Protein 3F6Y (pdb70)

Organism: Homo sapiens (NCBI:txid9606)

Sequence (235 aa):
FWRQTWSGPGTTKRFPETVLARCVKYTEIHPEMRHVDCQSVWDAFKGAFISKHPCDITEEDYQPLMKLGTQTVPCNKILLWSRIKDLAHQFTQVQRDMFTLEDTLLGYLADDLTWCGEFDTSKINYQSCPDWRKDCSNNPVSVFWKTVSRRFAEAACDVVHVMLDGSRSKIFDKDSTFGSVEVHNLQPEKVQTLEAWVIHGGREDSRDLCQDPTIKELESIISKRNIQFSCKNIY

Nearest PDB structures (foldseek):
  4ogw-assembly1_A  TM=9.229E-01  e=3.931E-44  Homo sapiens
  3ofs-assembly5_E  TM=9.302E-01  e=9.419E-44  Homo sapiens
  4cmh-assembly1_A  TM=9.408E-01  e=1.122E-43  Homo sapiens
  2pgl-assembly1_A  TM=9.213E-01  e=1.058E-43  Homo sapiens
  2ef1-assembly1_A  TM=8.981E-01  e=1.686E-43  Homo sapiens

CATH classification: 1.20.82.10 (+1 more: 3.40.50.720)

Solvent-accessible surface area: 12325 Å² total; per-residue (Å²): 248,196,141,157,82,42,64,6,102,15,6,49,175,174,0,41,106,36,1,61,58,55,0,66,121,23,12,124,129,50,102,118,4,181,132,20,84,15,94,42,1,25,82,16,0,66,44,2,0,30,61,43,69,3,41,85,7,62,40,134,43,0,101,71,1,6,139,54,2,84,32,126,31,48,46,82,99,0,18,7,38,14,64,39,152,82,11,31,52,66,67,110,121,38,99,182,72,31,33,29,1,45,61,13,0,2,0,72,0,0,36,124,16,44,1,0,0,54,136,116,48,54,134,22,20,102,174,14,4,11,40,121,205,143,49,25,42,74,9,1,33,14,6,0,17,36,8,7,0,82,74,7,0,64,28,0,10,56,55,0,21,0,7,9,29,13,81,103,121,96,7,2,18,104,89,12,27,3,1,42,6,0,0,78,27,0,52,61,136,78,5,99,19,0,19,0,27,0,23,20,69,47,76,61,62,40,54,76,40,14,115,38,106,22,1,96,62,0,64,43,33,0,62,165,65,130,8,121,43,29,32,109,36,50,138

Structure (mmCIF, N/CA/C/O backbone):
data_3F6Y
#
_entry.id   3F6Y
#
_cell.length_a   84.687
_cell.length_b   60.058
_cell.length_c   56.932
_cell.angle_alpha   90.00
_cell.angle_beta   129.69
_cell.angle_gamma   90.00
#
_symmetry.space_group_name_H-M   'C 1 2 1'
#
loop_
_entity.id
_entity.type
_entity.pdbx_description
1 polymer 'ADP-ribosyl cyclase 1'
2 non-polymer 'CALCIUM ION'
3 water water
#
loop_
_atom_site.group_PDB
_atom_site.id
_atom_site.type_symbol
_atom_site.label_atom_id
_atom_site.label_alt_id
_atom_site.label_comp_id
_atom_site.label_asym_id
_atom_site.label_entity_id
_atom_site.label_seq_id
_atom_site.pdbx_PDB_ins_code
_atom_site.Cartn_x
_atom_site.Cartn_y
_atom_site.Cartn_z
_atom_site.occupancy
_atom_site.B_iso_or_equiv
_atom_site.auth_seq_id
_atom_site.auth_comp_id
_atom_site.auth_asym_id
_atom_site.auth_atom_id
_atom_site.pdbx_PDB_model_num
ATOM 1 N N . PHE A 1 7 ? -4.384 83.134 -4.946 1.00 22.00 45 PHE A N 1
ATOM 2 C CA . PHE A 1 7 ? -4.742 82.168 -6.041 1.00 20.81 45 PHE A CA 1
ATOM 3 C C . PHE A 1 7 ? -3.569 81.291 -6.473 1.00 20.16 45 PHE A C 1
ATOM 4 O O . PHE A 1 7 ? -3.729 80.389 -7.295 1.00 20.71 45 PHE A O 1
ATOM 12 N N . TRP A 1 8 ? -2.382 81.555 -5.938 1.00 17.97 46 TRP A N 1
ATOM 13 C CA . TRP A 1 8 ? -1.230 80.739 -6.285 1.00 16.33 46 TRP A CA 1
ATOM 14 C C . TRP A 1 8 ? -0.435 80.505 -5.011 1.00 16.38 46 TRP A C 1
ATOM 15 O O . TRP A 1 8 ? -0.039 81.465 -4.354 1.00 17.64 46 TRP A O 1
ATOM 26 N N . ARG A 1 9 ? -0.197 79.241 -4.661 1.00 15.24 47 ARG A N 1
ATOM 27 C CA . ARG A 1 9 ? 0.423 78.920 -3.367 1.00 15.96 47 ARG A CA 1
ATOM 28 C C . ARG A 1 9 ? 1.864 79.440 -3.271 1.00 16.74 47 ARG A C 1
ATOM 29 O O . ARG A 1 9 ? 2.665 79.230 -4.189 1.00 17.93 47 ARG A O 1
ATOM 37 N N . GLN A 1 10 ? 2.180 80.104 -2.153 1.00 17.80 48 GLN A N 1
AT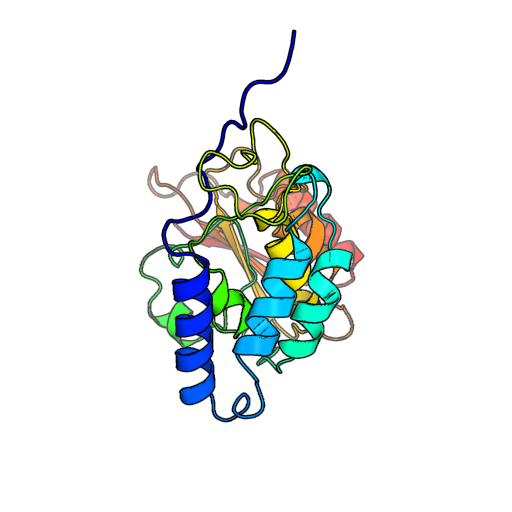OM 38 C CA . GLN A 1 10 ? 3.458 80.815 -1.979 1.00 19.85 48 GLN A CA 1
ATOM 39 C C . GLN A 1 10 ? 4.434 80.128 -1.029 1.00 19.55 48 GLN A C 1
ATOM 40 O O . GLN A 1 10 ? 5.631 80.459 -0.996 1.00 19.97 48 GLN A O 1
ATOM 46 N N . THR A 1 11 ? 3.922 79.205 -0.227 1.00 17.80 49 THR A N 1
ATOM 47 C CA . THR A 1 11 ? 4.666 78.701 0.923 1.00 16.70 49 THR A CA 1
ATOM 48 C C . THR A 1 11 ? 4.018 77.441 1.484 1.00 15.06 49 THR A C 1
ATOM 49 O O . THR A 1 11 ? 2.855 77.132 1.152 1.00 14.67 49 THR A O 1
ATOM 53 N N . TRP A 1 12 ? 4.779 76.728 2.321 1.00 14.55 50 TRP A N 1
ATOM 54 C CA . TRP A 1 12 ? 4.165 75.808 3.292 1.00 14.56 50 TRP A CA 1
ATOM 55 C C . TRP A 1 12 ? 4.036 76.544 4.619 1.00 14.69 50 TRP A C 1
ATOM 56 O O . TRP A 1 12 ? 4.649 77.596 4.815 1.00 15.77 50 TRP A O 1
ATOM 67 N N . SER A 1 13 ? 3.259 75.971 5.522 1.00 13.83 51 SER A N 1
ATOM 68 C CA . SER A 1 13 ? 2.910 76.646 6.775 1.00 13.92 51 SER A CA 1
ATOM 69 C C . SER A 1 13 ? 3.779 76.215 7.954 1.00 13.78 51 SER A C 1
ATOM 70 O O . SER A 1 13 ? 3.704 76.805 9.029 1.00 15.06 51 SER A O 1
ATOM 73 N N . GLY A 1 14 ? 4.599 75.186 7.743 1.00 13.33 52 GLY A N 1
ATOM 74 C CA . GLY A 1 14 ? 5.350 74.610 8.848 1.00 13.46 52 GLY A CA 1
ATOM 75 C C . GLY A 1 14 ? 6.817 75.013 8.840 1.00 13.98 52 GLY A C 1
ATOM 76 O O . GLY A 1 14 ? 7.340 75.543 7.841 1.00 14.46 52 GLY A O 1
ATOM 77 N N . PRO A 1 15 ? 7.505 74.762 9.961 1.00 15.06 53 PRO A N 1
ATOM 78 C CA . PRO A 1 15 ? 8.960 74.934 10.013 1.00 14.61 53 PRO A CA 1
ATOM 79 C C . PRO A 1 15 ? 9.653 74.258 8.846 1.00 14.16 53 PRO A C 1
ATOM 80 O O . PRO A 1 15 ? 9.240 73.168 8.440 1.00 14.55 53 PRO A O 1
ATOM 84 N N . GLY A 1 16 ? 10.677 74.896 8.300 1.00 14.31 54 GLY A N 1
ATOM 85 C CA . GLY A 1 16 ? 11.554 74.241 7.330 1.00 13.87 54 GLY A CA 1
ATOM 86 C C . GLY A 1 16 ? 12.422 73.148 7.936 1.00 13.59 54 GLY A C 1
ATOM 87 O O . GLY A 1 16 ? 12.421 72.904 9.159 1.00 13.94 54 GLY A O 1
ATOM 88 N N . THR A 1 17 ? 13.209 72.520 7.073 1.00 13.51 55 THR A N 1
ATOM 89 C CA . THR A 1 17 ? 14.124 71.470 7.524 1.00 13.39 55 THR A CA 1
ATOM 90 C C . THR A 1 17 ? 15.049 72.041 8.585 1.00 14.44 55 THR A C 1
ATOM 91 O O . THR A 1 17 ? 15.512 73.178 8.467 1.00 14.25 55 THR A O 1
ATOM 95 N N . THR A 1 18 ? 15.296 71.252 9.622 1.00 13.98 56 THR A N 1
ATOM 96 C CA . THR A 1 18 ? 16.180 71.666 10.701 1.00 14.76 56 THR A CA 1
ATOM 97 C C . THR A 1 18 ? 17.549 72.046 10.117 1.00 15.56 56 THR A C 1
ATOM 98 O O . THR A 1 18 ? 18.118 71.279 9.330 1.00 16.11 56 THR A O 1
ATOM 102 N N . LYS A 1 19 ? 18.083 73.202 10.499 1.00 17.04 57 LYS A N 1
ATOM 103 C CA . LYS A 1 19 ? 19.401 73.604 10.017 1.00 19.25 57 LYS A CA 1
ATOM 104 C C . LYS A 1 19 ? 20.413 72.501 10.325 1.00 19.03 57 LYS A C 1
ATOM 105 O O . LYS A 1 19 ? 20.340 71.873 11.387 1.00 19.43 57 LYS A O 1
ATOM 111 N N . ARG A 1 20 ? 21.315 72.253 9.378 1.00 19.30 58 ARG A N 1
ATOM 112 C CA . ARG A 1 20 ? 22.368 71.224 9.487 1.00 20.49 58 ARG A CA 1
ATOM 113 C C . ARG A 1 20 ? 21.839 69.787 9.479 1.00 19.30 58 ARG A C 1
ATOM 114 O O . ARG A 1 20 ? 22.548 68.860 9.884 1.00 20.23 58 ARG A O 1
ATOM 122 N N . PHE A 1 21 ? 20.608 69.595 9.005 1.00 18.01 59 PHE A N 1
ATOM 123 C CA . PHE A 1 21 ? 19.980 68.255 9.020 1.00 17.45 59 PHE A CA 1
ATOM 124 C C . PHE A 1 21 ? 20.894 67.129 8.478 1.00 18.72 59 PHE A C 1
ATOM 125 O O . PHE A 1 21 ? 21.069 66.096 9.140 1.00 18.32 59 PHE A O 1
ATOM 133 N N . PRO A 1 22 ? 21.499 67.316 7.295 1.00 19.31 60 PRO A N 1
ATOM 134 C CA . PRO A 1 22 ? 22.327 66.206 6.791 1.00 19.56 60 PRO A CA 1
ATOM 135 C C . PRO A 1 22 ? 23.491 65.822 7.713 1.00 20.41 60 PRO A C 1
ATOM 136 O O . PRO A 1 22 ? 23.746 64.634 7.933 1.00 20.77 60 PRO A O 1
ATOM 140 N N . GLU A 1 23 ? 24.179 66.831 8.243 1.00 21.19 61 GLU A N 1
ATOM 141 C CA . GLU A 1 23 ? 25.300 66.640 9.153 1.00 23.05 61 GLU A CA 1
ATOM 142 C C . GLU A 1 23 ? 24.836 65.940 10.424 1.00 21.23 61 GLU A C 1
ATOM 143 O O . GLU A 1 23 ? 25.498 65.022 10.939 1.00 21.29 61 GLU A O 1
ATOM 149 N N . THR A 1 24 ? 23.697 66.391 10.932 1.00 20.12 62 THR A N 1
ATOM 150 C CA . THR A 1 24 ? 23.122 65.853 12.158 1.00 19.21 62 THR A CA 1
ATOM 151 C C . THR A 1 24 ? 22.767 64.379 12.023 1.00 18.71 62 THR A C 1
ATOM 152 O O . THR A 1 24 ? 23.123 63.575 12.892 1.00 18.59 62 THR A O 1
ATOM 156 N N . VAL A 1 25 ? 22.085 64.021 10.939 1.00 17.69 63 VAL A N 1
ATOM 157 C CA . VAL A 1 25 ? 21.679 62.624 10.724 1.00 17.08 63 VAL A CA 1
ATOM 158 C C . VAL A 1 25 ? 22.912 61.738 10.590 1.00 17.29 63 VAL A C 1
ATOM 159 O O . VAL A 1 25 ? 22.981 60.668 11.214 1.00 17.52 63 VAL A O 1
ATOM 163 N N . LEU A 1 26 ? 23.903 62.203 9.833 1.00 17.34 64 LEU A N 1
ATOM 164 C CA . LEU A 1 26 ? 25.107 61.398 9.626 1.00 18.34 64 LEU A CA 1
ATOM 165 C C . LEU A 1 26 ? 25.829 61.179 10.944 1.00 18.23 64 LEU A C 1
ATOM 166 O O . LEU A 1 26 ? 26.234 60.048 11.245 1.00 18.87 64 LEU A O 1
ATOM 171 N N . ALA A 1 27 ? 25.979 62.251 11.726 1.00 18.17 65 ALA A N 1
ATOM 172 C CA . ALA A 1 27 ? 26.663 62.157 13.015 1.00 18.16 65 ALA A CA 1
ATOM 173 C C . ALA A 1 27 ? 25.913 61.248 13.975 1.00 17.86 65 ALA A C 1
ATOM 174 O O . ALA A 1 27 ? 26.532 60.487 14.718 1.00 18.32 65 ALA A O 1
ATOM 176 N N . ARG A 1 28 ? 24.578 61.316 13.967 1.00 16.75 66 ARG A N 1
ATOM 177 C CA . ARG A 1 28 ? 23.783 60.424 14.814 1.00 16.43 66 ARG A CA 1
ATOM 178 C C . ARG A 1 28 ? 23.948 58.970 14.421 1.00 16.12 66 ARG A C 1
ATOM 179 O O . ARG A 1 28 ? 24.035 58.091 15.291 1.00 16.67 66 ARG A O 1
ATOM 187 N N . CYS A 1 29 ? 24.000 58.716 13.117 1.00 16.32 67 CYS A N 1
ATOM 188 C CA . CYS A 1 29 ? 24.210 57.361 12.632 1.00 16.14 67 CYS A CA 1
ATOM 189 C C . CYS A 1 29 ? 25.570 56.839 13.087 1.00 16.31 67 CYS A C 1
ATOM 190 O O . CYS A 1 29 ? 25.675 55.711 13.583 1.00 17.08 67 CYS A O 1
ATOM 193 N N . VAL A 1 30 ? 26.603 57.672 12.960 1.00 16.73 68 VAL A N 1
ATOM 194 C CA . VAL A 1 30 ? 27.955 57.261 13.364 1.00 16.98 68 VAL A CA 1
ATOM 195 C C . VAL A 1 30 ? 27.991 56.952 14.853 1.00 17.10 68 VAL A C 1
ATOM 196 O O . VAL A 1 30 ? 28.530 55.916 15.263 1.00 17.41 68 VAL A O 1
ATOM 200 N N . LYS A 1 31 ? 27.389 57.820 15.662 1.00 16.86 69 LYS A N 1
ATOM 201 C CA . LYS A 1 31 ? 27.389 57.603 17.115 1.00 17.36 69 LYS A CA 1
ATOM 202 C C . LYS A 1 31 ? 26.613 56.337 17.519 1.00 16.97 69 LYS A C 1
ATOM 203 O O . LYS A 1 31 ? 27.099 55.504 18.308 1.00 16.77 69 LYS A O 1
ATOM 209 N N . TYR A 1 32 ? 25.404 56.197 16.994 1.00 15.62 70 TYR A N 1
ATOM 210 C CA . TYR A 1 32 ? 24.566 55.089 17.392 1.00 14.83 70 TYR A CA 1
ATOM 211 C C . TYR A 1 32 ? 25.269 53.791 17.020 1.00 14.93 70 TYR A C 1
ATOM 212 O O . TYR A 1 32 ? 25.319 52.837 17.826 1.00 14.57 70 TYR A O 1
ATOM 221 N N . THR A 1 33 ? 25.800 53.744 15.797 1.00 15.06 71 THR A N 1
ATOM 222 C CA . THR A 1 33 ? 26.391 52.497 15.310 1.00 14.86 71 THR A CA 1
ATOM 223 C C . THR A 1 33 ? 27.774 52.190 15.886 1.00 15.61 71 THR A C 1
ATOM 224 O O . THR A 1 33 ? 28.254 51.064 15.757 1.00 16.75 71 THR A O 1
ATOM 228 N N . GLU A 1 34 ? 28.421 53.171 16.513 1.00 16.13 72 GLU A N 1
ATOM 229 C CA . GLU A 1 34 ? 29.655 52.897 17.257 1.00 17.58 72 GLU A CA 1
ATOM 230 C C . GLU A 1 34 ? 29.339 52.345 18.643 1.00 17.38 72 GLU A C 1
ATOM 231 O O . GLU A 1 34 ? 30.134 51.610 19.202 1.00 17.81 72 GLU A O 1
ATOM 237 N N . ILE A 1 35 ? 28.183 52.711 19.191 1.00 17.04 73 ILE A N 1
ATOM 238 C CA . ILE A 1 35 ? 27.779 52.244 20.526 1.00 16.80 73 ILE A CA 1
ATOM 239 C C . ILE A 1 35 ? 27.068 50.890 20.487 1.00 17.02 73 ILE A C 1
ATOM 240 O O . ILE A 1 35 ? 27.347 50.009 21.306 1.00 17.34 73 ILE A O 1
ATOM 245 N N . HIS A 1 36 ? 26.168 50.709 19.528 1.00 16.91 74 HIS A N 1
ATOM 246 C CA . HIS A 1 36 ? 25.359 49.499 19.506 1.00 17.82 74 HIS A CA 1
ATOM 247 C C . HIS A 1 36 ? 26.131 48.313 18.938 1.00 20.04 74 HIS A C 1
ATOM 248 O O . HIS A 1 36 ? 26.484 48.333 17.768 1.00 21.52 74 HIS A O 1
ATOM 255 N N . PRO A 1 37 ? 26.300 47.233 19.729 1.00 21.47 75 PRO A N 1
ATOM 256 C CA . PRO A 1 37 ? 27.177 46.141 19.294 1.00 22.93 75 PRO A CA 1
ATOM 257 C C . PRO A 1 37 ? 26.677 45.366 18.084 1.00 23.70 75 PRO A C 1
ATOM 258 O O . PRO A 1 37 ? 27.459 44.619 17.494 1.00 25.66 75 PRO A O 1
ATOM 262 N N . GLU A 1 38 ? 25.402 45.530 17.714 1.00 22.54 76 GLU A N 1
ATOM 263 C CA . GLU A 1 38 ? 24.808 44.751 16.634 1.00 23.58 76 GLU A CA 1
ATOM 264 C C . GLU A 1 38 ? 24.698 45.513 15.326 1.00 21.99 76 GLU A C 1
ATOM 265 O O . GLU A 1 38 ? 24.252 44.963 14.327 1.00 22.03 76 GLU A O 1
ATOM 271 N N . MET A 1 39 ? 25.102 46.780 15.329 1.00 21.12 77 MET A N 1
ATOM 272 C CA . MET A 1 39 ? 24.876 47.629 14.164 1.00 21.14 77 MET A CA 1
ATOM 273 C C . MET A 1 39 ? 26.186 48.099 13.534 1.00 20.62 77 MET A C 1
ATOM 274 O O . MET A 1 39 ? 26.205 49.048 12.750 1.00 19.98 77 MET A O 1
ATOM 279 N N . ARG A 1 40 ? 27.283 47.415 13.849 1.00 21.89 78 ARG A N 1
ATOM 280 C CA . ARG A 1 40 ? 28.603 47.780 13.306 1.00 23.03 78 ARG A CA 1
ATOM 281 C C . ARG A 1 40 ? 28.700 47.615 11.788 1.00 22.59 78 ARG A C 1
ATOM 282 O O . ARG A 1 40 ? 29.548 48.225 11.154 1.00 23.67 78 ARG A O 1
ATOM 290 N N . HIS A 1 41 ? 27.832 46.779 11.219 1.00 21.63 79 HIS A N 1
ATOM 291 C CA . HIS A 1 41 ? 27.779 46.553 9.775 1.00 20.79 79 HIS A CA 1
ATOM 292 C C . HIS A 1 41 ? 27.277 47.764 8.990 1.00 19.82 79 HIS A C 1
ATOM 293 O O . HIS A 1 41 ? 27.499 47.862 7.782 1.00 20.52 79 HIS A O 1
ATOM 300 N N . VAL A 1 42 ? 26.628 48.703 9.678 1.00 18.07 80 VAL A N 1
ATOM 301 C CA . VAL A 1 42 ? 25.927 49.792 8.985 1.00 17.88 80 VAL A CA 1
ATOM 302 C C . VAL A 1 42 ? 26.886 50.784 8.338 1.00 17.74 80 VAL A C 1
ATOM 303 O O . VAL A 1 42 ? 27.862 51.221 8.961 1.00 19.06 80 VAL A O 1
ATOM 307 N N . ASP A 1 43 ? 26.616 51.121 7.080 1.00 17.16 81 ASP A N 1
ATOM 308 C CA . ASP A 1 43 ? 27.365 52.158 6.386 1.00 18.71 81 ASP A CA 1
ATOM 309 C C . ASP A 1 43 ? 26.565 53.451 6.500 1.00 18.01 81 ASP A C 1
ATOM 310 O O . ASP A 1 43 ? 25.541 53.629 5.823 1.00 18.21 81 ASP A O 1
ATOM 315 N N . CYS A 1 44 ? 27.018 54.362 7.351 1.00 18.63 82 CYS A N 1
ATOM 316 C CA . CYS A 1 44 ? 26.226 55.570 7.600 1.00 18.55 82 CYS A CA 1
ATOM 317 C C . CYS A 1 44 ? 26.035 56.472 6.370 1.00 18.35 82 CYS A C 1
ATOM 318 O O . CYS A 1 44 ? 24.995 57.145 6.249 1.00 17.92 82 CYS A O 1
ATOM 321 N N . GLN A 1 45 ? 27.002 56.473 5.451 1.00 18.54 83 GLN A N 1
ATOM 322 C CA . GLN A 1 45 ? 26.826 57.196 4.186 1.00 18.17 83 GLN A CA 1
ATOM 323 C C . GLN A 1 45 ? 25.671 56.608 3.367 1.00 18.02 83 GLN A C 1
ATOM 324 O O . GLN A 1 45 ? 24.841 57.352 2.823 1.00 17.43 83 GLN A O 1
ATOM 330 N N . SER A 1 46 ? 25.590 55.281 3.304 1.00 17.41 84 SER A N 1
ATOM 331 C CA . SER A 1 46 ? 24.500 54.609 2.590 1.00 17.64 84 SER A CA 1
ATOM 332 C C . SER A 1 46 ? 23.159 54.913 3.244 1.00 16.89 84 SER A C 1
ATOM 333 O O . SER A 1 46 ? 22.167 55.122 2.546 1.00 16.33 84 SER A O 1
ATOM 336 N N . VAL A 1 47 ? 23.137 54.933 4.580 1.00 16.31 85 VAL A N 1
ATOM 337 C CA . VAL A 1 47 ? 21.932 55.286 5.336 1.00 15.95 85 VAL A CA 1
ATOM 338 C C . VAL A 1 47 ? 21.463 56.696 4.979 1.00 15.92 85 VAL A C 1
ATOM 339 O O . VAL A 1 47 ? 20.295 56.898 4.619 1.00 15.68 85 VAL A O 1
ATOM 343 N N . TRP A 1 48 ? 22.376 57.662 5.034 1.00 16.30 86 TRP A N 1
ATOM 344 C CA . TRP A 1 48 ? 22.042 59.011 4.598 1.00 16.83 86 TRP A CA 1
ATOM 345 C C . TRP A 1 48 ? 21.545 59.082 3.151 1.00 16.59 86 TRP A C 1
ATOM 346 O O . TRP A 1 48 ? 20.532 59.738 2.869 1.00 16.24 86 TRP A O 1
ATOM 357 N N . ASP A 1 49 ? 22.239 58.421 2.229 1.00 17.55 87 ASP A N 1
ATOM 358 C CA . ASP A 1 49 ? 21.785 58.451 0.846 1.00 17.34 87 ASP A CA 1
ATOM 359 C C . ASP A 1 49 ? 20.349 57.917 0.691 1.00 17.08 87 ASP A C 1
ATOM 360 O O . ASP A 1 49 ? 19.549 58.475 -0.063 1.00 17.68 87 ASP A O 1
ATOM 365 N N . ALA A 1 50 ? 20.021 56.844 1.413 1.00 16.14 88 ALA A N 1
ATOM 366 C CA . ALA A 1 50 ? 18.685 56.246 1.342 1.00 15.35 88 ALA A CA 1
ATOM 367 C C . ALA A 1 50 ? 17.641 57.159 1.954 1.00 15.40 88 ALA A C 1
ATOM 368 O O . ALA A 1 50 ? 16.509 57.226 1.479 1.00 16.32 88 ALA A O 1
ATOM 370 N N . PHE A 1 51 ? 18.021 57.841 3.034 1.00 15.57 89 PHE A N 1
ATOM 371 C CA . PHE A 1 51 ? 17.106 58.726 3.742 1.00 14.59 89 PHE A CA 1
ATOM 372 C C . PHE A 1 51 ? 16.806 59.931 2.859 1.00 15.43 89 PHE A C 1
ATOM 373 O O . PHE A 1 51 ? 15.634 60.235 2.575 1.00 15.15 89 PHE A O 1
ATOM 381 N N . LYS A 1 52 ? 17.857 60.606 2.403 1.00 16.32 90 LYS A N 1
ATOM 382 C CA . LYS A 1 52 ? 17.687 61.759 1.515 1.00 16.96 90 LYS A CA 1
ATOM 383 C C . LYS A 1 52 ? 16.887 61.370 0.262 1.00 16.38 90 LYS A C 1
ATOM 384 O O . LYS A 1 52 ? 15.967 62.088 -0.155 1.00 16.73 90 LYS A O 1
ATOM 390 N N . GLY A 1 53 ? 17.208 60.225 -0.331 1.00 16.14 91 GLY A N 1
ATOM 391 C CA . GLY A 1 53 ? 16.515 59.782 -1.556 1.00 16.61 91 GLY A CA 1
ATOM 392 C C . GLY A 1 53 ? 15.018 59.557 -1.396 1.00 16.23 91 GLY A C 1
ATOM 393 O O . GLY A 1 53 ? 14.248 59.570 -2.373 1.00 17.24 91 GLY A O 1
ATOM 394 N N . ALA A 1 54 ? 14.586 59.297 -0.165 1.00 15.37 92 ALA A N 1
ATOM 395 C CA . ALA A 1 54 ? 13.157 59.117 0.076 1.00 15.22 92 ALA A CA 1
ATOM 396 C C . ALA A 1 54 ? 12.345 60.365 -0.238 1.00 14.92 92 ALA A C 1
ATOM 397 O O . ALA A 1 54 ? 11.232 60.264 -0.741 1.00 15.74 92 ALA A O 1
ATOM 399 N N . PHE A 1 55 ? 12.898 61.540 0.059 1.00 15.31 93 PHE A N 1
ATOM 400 C CA . PHE A 1 55 ? 12.074 62.741 0.091 1.00 14.92 93 PHE A CA 1
ATOM 401 C C . PHE A 1 55 ? 12.539 63.853 -0.852 1.00 15.68 93 PHE A C 1
ATOM 402 O O . PHE A 1 55 ? 11.800 64.804 -1.071 1.00 16.39 93 PHE A O 1
ATOM 410 N N . ILE A 1 56 ? 13.756 63.774 -1.390 1.00 16.34 94 ILE A N 1
ATOM 411 C CA . ILE A 1 56 ? 14.159 64.842 -2.294 1.00 17.85 94 ILE A CA 1
ATOM 412 C C . ILE A 1 56 ? 13.474 64.729 -3.653 1.00 17.91 94 ILE A C 1
ATOM 413 O O . ILE A 1 56 ? 12.979 63.659 -4.027 1.00 16.86 94 ILE A O 1
ATOM 418 N N . SER A 1 57 ? 13.438 65.849 -4.375 1.00 17.81 95 SER A N 1
ATOM 419 C CA . SER A 1 57 ? 12.932 65.869 -5.754 1.00 18.76 95 SER A CA 1
ATOM 420 C C . SER A 1 57 ? 11.484 65.431 -5.861 1.00 18.86 95 SER A C 1
ATOM 421 O O . SER A 1 57 ? 11.102 64.800 -6.852 1.00 20.02 95 SER A O 1
ATOM 424 N N . LYS A 1 58 ? 10.683 65.752 -4.843 1.00 17.38 96 LYS A N 1
ATOM 425 C CA . LYS A 1 58 ? 9.238 65.518 -4.907 1.00 16.89 96 LYS A CA 1
ATOM 426 C C . LYS A 1 58 ? 8.501 66.536 -4.044 1.00 15.63 96 LYS A C 1
ATOM 427 O O . LYS A 1 58 ? 9.091 67.110 -3.114 1.00 15.69 96 LYS A O 1
ATOM 433 N N . HIS A 1 59 ? 7.224 66.767 -4.355 1.00 14.45 97 HIS A N 1
ATOM 434 C CA . HIS A 1 59 ? 6.396 67.579 -3.457 1.00 14.60 97 HIS A CA 1
ATOM 435 C C . HIS A 1 59 ? 6.358 66.839 -2.120 1.00 13.78 97 HIS A C 1
ATOM 436 O O . HIS A 1 59 ? 6.148 65.630 -2.085 1.00 13.28 97 HIS A O 1
ATOM 443 N N . PRO A 1 60 ? 6.553 67.551 -1.003 1.00 13.93 98 PRO A N 1
ATOM 444 C CA . PRO A 1 60 ? 6.635 66.844 0.273 1.00 13.65 98 PRO A CA 1
ATOM 445 C C . PRO A 1 60 ? 5.421 66.010 0.616 1.00 12.95 98 PRO A C 1
ATOM 446 O O . PRO A 1 60 ? 5.567 64.941 1.219 1.00 13.57 98 PRO A O 1
ATOM 450 N N . CYS A 1 61 ? 4.233 66.479 0.256 1.00 12.87 99 CYS A N 1
ATOM 451 C CA . CYS A 1 61 ? 3.039 65.707 0.578 1.00 12.91 99 CYS A CA 1
ATOM 452 C C . CYS A 1 61 ? 2.937 64.431 -0.250 1.00 12.97 99 CYS A C 1
ATOM 453 O O . CYS A 1 61 ? 2.147 63.547 0.088 1.00 12.83 99 CYS A O 1
ATOM 456 N N . ASP A 1 62 ? 3.720 64.335 -1.325 1.00 12.93 100 ASP A N 1
ATOM 457 C CA . ASP A 1 62 ? 3.642 63.163 -2.184 1.00 13.22 100 ASP A CA 1
ATOM 458 C C . ASP A 1 62 ? 4.467 61.978 -1.677 1.00 13.63 100 ASP A C 1
ATOM 459 O O . ASP A 1 62 ? 4.442 60.905 -2.299 1.00 15.00 100 ASP A O 1
ATOM 464 N N . ILE A 1 63 ? 5.209 62.165 -0.577 1.00 14.28 101 ILE A N 1
ATOM 465 C CA . ILE A 1 63 ? 5.977 61.073 0.020 1.00 15.30 101 ILE A CA 1
ATOM 466 C C . ILE A 1 63 ? 5.013 59.929 0.341 1.00 15.13 101 ILE A C 1
ATOM 467 O O . ILE A 1 63 ? 3.844 60.157 0.625 1.00 15.61 101 ILE A O 1
ATOM 472 N N . THR A 1 64 ? 5.507 58.702 0.257 1.00 13.83 102 THR A N 1
ATOM 473 C CA . THR A 1 64 ? 4.745 57.527 0.663 1.00 14.57 102 THR A CA 1
ATOM 474 C C . THR A 1 64 ? 5.650 56.609 1.470 1.00 14.32 102 THR A C 1
ATOM 475 O O . THR A 1 64 ? 6.876 56.746 1.444 1.00 14.95 102 THR A O 1
ATOM 479 N N . GLU A 1 65 ? 5.066 55.641 2.167 1.00 14.42 103 GLU A N 1
ATOM 480 C CA . GLU A 1 65 ? 5.903 54.709 2.955 1.00 15.55 103 GLU A CA 1
ATOM 481 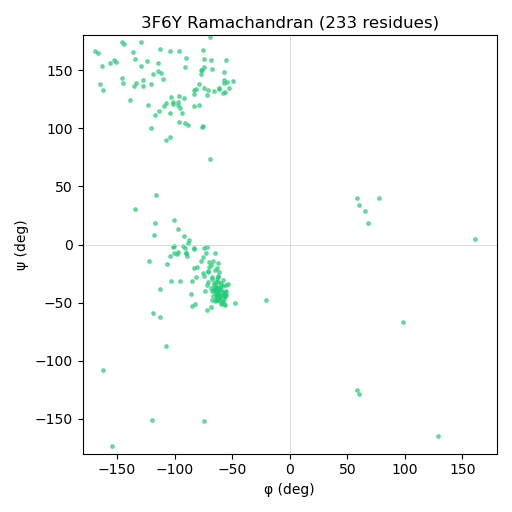C C . GLU A 1 65 ? 6.885 53.969 2.056 1.00 15.29 103 GLU A C 1
ATOM 482 O O . GLU A 1 65 ? 8.018 53.675 2.441 1.00 16.22 103 GLU A O 1
ATOM 488 N N . GLU A 1 66 ? 6.464 53.700 0.831 1.00 16.37 104 GLU A N 1
ATOM 489 C CA . GLU A 1 66 ? 7.316 52.970 -0.093 1.00 16.95 104 GLU A CA 1
ATOM 490 C C . GLU A 1 66 ? 8.641 53.724 -0.327 1.00 16.01 104 GLU A C 1
ATOM 491 O O . GLU A 1 66 ? 9.702 53.124 -0.490 1.00 16.85 104 GLU A O 1
ATOM 497 N N . ASP A 1 67 ? 8.595 55.053 -0.328 1.00 15.27 105 ASP A N 1
ATOM 498 C CA . ASP A 1 67 ? 9.816 55.853 -0.475 1.00 15.02 105 ASP A CA 1
ATOM 499 C C . ASP A 1 67 ? 10.878 55.578 0.582 1.00 13.90 105 ASP A C 1
ATOM 500 O O . ASP A 1 67 ? 12.086 55.762 0.310 1.00 14.38 105 ASP A O 1
ATOM 505 N N . TYR A 1 68 ? 10.432 55.203 1.783 1.00 13.59 106 TYR A N 1
ATOM 506 C CA . TYR A 1 68 ? 11.351 54.919 2.887 1.00 13.37 106 TYR A CA 1
ATOM 507 C C . TYR A 1 68 ? 11.835 53.465 2.928 1.00 14.47 106 TYR A C 1
ATOM 508 O O . TYR A 1 68 ? 12.610 53.089 3.807 1.00 14.60 106 TYR A O 1
ATOM 517 N N . GLN A 1 69 ? 11.408 52.643 1.972 1.00 14.81 107 GLN A N 1
ATOM 518 C CA . GLN A 1 69 ? 11.757 51.231 2.061 1.00 16.95 107 GLN A CA 1
ATOM 519 C C . GLN A 1 69 ? 13.274 50.982 1.994 1.00 16.25 107 GLN A C 1
ATOM 520 O O . GLN A 1 69 ? 13.797 50.181 2.781 1.00 16.84 107 GLN A O 1
ATOM 526 N N . PRO A 1 70 ? 13.994 51.658 1.081 1.00 16.36 108 PRO A N 1
ATOM 527 C CA . PRO A 1 70 ? 15.460 51.459 1.101 1.00 16.42 108 PRO A CA 1
ATOM 528 C C . PRO A 1 70 ? 16.106 51.764 2.457 1.00 16.45 108 PRO A C 1
ATOM 529 O O . PRO A 1 70 ? 16.951 51.001 2.931 1.00 16.82 108 PRO A O 1
ATOM 533 N N . LEU A 1 71 ? 15.688 52.850 3.094 1.00 15.20 109 LEU A N 1
ATOM 534 C CA . LEU A 1 71 ? 16.188 53.183 4.418 1.00 14.71 109 LEU A CA 1
ATOM 535 C C . LEU A 1 71 ? 15.800 52.110 5.442 1.00 15.27 109 LEU A C 1
ATOM 536 O O . LEU A 1 71 ? 16.623 51.700 6.264 1.00 15.25 109 LEU A O 1
ATOM 541 N N . MET A 1 72 ? 14.545 51.659 5.399 1.00 15.18 110 MET A N 1
ATOM 542 C CA . MET A 1 72 ? 14.089 50.600 6.318 1.00 15.59 110 MET A CA 1
ATOM 543 C C . MET A 1 72 ? 14.977 49.358 6.216 1.00 16.88 110 MET A C 1
ATOM 544 O O . MET A 1 72 ? 15.343 48.762 7.236 1.00 17.00 110 MET A O 1
ATOM 549 N N . LYS A 1 73 ? 15.313 48.962 4.994 1.00 17.25 111 LYS A N 1
ATOM 550 C CA . LYS A 1 73 ? 16.155 47.786 4.784 1.00 19.24 111 LYS A CA 1
ATOM 551 C C . LYS A 1 73 ? 17.534 47.951 5.437 1.00 17.74 111 LYS A C 1
ATOM 552 O O . LYS A 1 73 ? 18.031 47.032 6.105 1.00 19.45 111 LYS A O 1
ATOM 558 N N . LEU A 1 74 ? 18.145 49.117 5.266 1.00 16.51 112 LEU A N 1
ATOM 559 C CA . LEU A 1 74 ? 19.458 49.384 5.863 1.00 16.73 112 LEU A CA 1
ATOM 560 C C . LEU A 1 74 ? 19.386 49.464 7.377 1.00 15.96 112 LEU A C 1
ATOM 561 O O . LEU A 1 74 ? 20.370 49.145 8.066 1.00 16.53 112 LEU A O 1
ATOM 566 N N . GLY A 1 75 ? 18.219 49.869 7.887 1.00 15.65 113 GLY A N 1
ATOM 567 C CA . GLY A 1 75 ? 18.046 50.053 9.322 1.00 16.83 113 GLY A CA 1
ATOM 568 C C . GLY A 1 75 ? 17.418 48.884 10.058 1.00 17.66 113 GLY A C 1
ATOM 569 O O . GLY A 1 75 ? 17.040 49.029 11.212 1.00 18.90 113 GLY A O 1
ATOM 570 N N . THR A 1 76 ? 17.342 47.725 9.412 1.00 18.06 114 THR A N 1
ATOM 571 C CA . THR A 1 76 ? 16.807 46.504 10.030 1.00 19.34 114 THR A CA 1
ATOM 572 C C . THR A 1 76 ? 17.509 46.212 11.360 1.00 18.59 114 THR A C 1
ATOM 573 O O . THR A 1 76 ? 18.736 46.287 11.456 1.00 18.49 114 THR A O 1
ATOM 577 N N . GLN A 1 77 ? 16.738 45.880 12.390 1.00 18.39 115 GLN A N 1
ATOM 578 C CA . GLN A 1 77 ? 17.317 45.754 13.720 1.00 18.25 115 GLN A CA 1
ATOM 579 C C . GLN A 1 77 ? 16.334 45.016 14.618 1.00 18.29 115 GLN A C 1
ATOM 580 O O . GLN A 1 77 ? 15.119 45.266 14.575 1.00 19.06 115 GLN A O 1
ATOM 586 N N . THR A 1 78 ? 16.849 44.109 15.432 1.00 18.45 116 THR A N 1
ATOM 587 C CA . THR A 1 78 ? 15.986 43.407 16.369 1.00 19.40 116 THR A CA 1
ATOM 588 C C . THR A 1 78 ? 15.661 44.324 17.527 1.00 18.43 116 THR A C 1
ATOM 589 O O . THR A 1 78 ? 16.466 45.172 17.894 1.00 19.43 116 THR A O 1
ATOM 593 N N . VAL A 1 79 ? 14.483 44.131 18.107 1.00 17.79 117 VAL A N 1
ATOM 594 C CA . VAL A 1 79 ? 14.069 44.850 19.301 1.00 16.66 117 VAL A CA 1
ATOM 595 C C . VAL A 1 79 ? 13.568 43.863 20.352 1.00 16.01 117 VAL A C 1
ATOM 596 O O . VAL A 1 79 ? 13.133 42.769 20.012 1.00 15.76 117 VAL A O 1
ATOM 600 N N . PRO A 1 80 ? 13.653 44.239 21.636 1.00 15.50 118 PRO A N 1
ATOM 601 C CA . PRO A 1 80 ? 13.154 43.370 22.695 1.00 16.03 118 PRO A CA 1
ATOM 602 C C . PRO A 1 80 ? 11.631 43.427 22.710 1.00 15.27 118 PRO A C 1
ATOM 603 O O . PRO A 1 80 ? 11.040 44.380 23.240 1.00 15.68 118 PRO A O 1
ATOM 607 N N . CYS A 1 81 ? 10.989 42.397 22.156 1.00 14.57 119 CYS A N 1
ATOM 608 C CA . CYS A 1 81 ? 9.567 42.485 21.828 1.00 14.90 119 CYS A CA 1
ATOM 609 C C . CYS A 1 81 ? 8.641 42.704 23.010 1.00 13.61 119 CYS A C 1
ATOM 610 O O . CYS A 1 81 ? 7.544 43.273 22.838 1.00 13.60 119 CYS A O 1
ATOM 613 N N . ASN A 1 82 ? 9.075 42.232 24.188 1.00 13.61 120 ASN A N 1
ATOM 614 C CA . ASN A 1 82 ? 8.205 42.189 25.344 1.00 12.82 120 ASN A CA 1
ATOM 615 C C . ASN A 1 82 ? 8.287 43.439 26.228 1.00 12.85 120 ASN A C 1
ATOM 616 O O . ASN A 1 82 ? 7.713 43.459 27.313 1.00 13.88 120 ASN A O 1
ATOM 621 N N . LYS A 1 83 ? 9.001 44.473 25.785 1.00 12.97 121 LYS A N 1
ATOM 622 C CA . LYS A 1 83 ? 9.157 45.660 26.626 1.00 14.27 121 LYS A CA 1
ATOM 623 C C . LYS A 1 83 ? 8.925 46.942 25.838 1.00 13.84 121 LYS A C 1
ATOM 624 O O . LYS A 1 83 ? 9.494 47.985 26.137 1.00 13.69 121 LYS A O 1
ATOM 630 N N . ILE A 1 84 ? 8.072 46.837 24.831 1.00 12.43 122 ILE A N 1
ATOM 631 C CA . ILE A 1 84 ? 7.843 47.962 23.923 1.00 12.49 122 ILE A CA 1
ATOM 632 C C . ILE A 1 84 ? 6.857 48.987 24.485 1.00 11.86 122 ILE A C 1
ATOM 633 O O . ILE A 1 84 ? 5.806 48.627 25.023 1.00 13.00 122 ILE A O 1
ATOM 638 N N . LEU A 1 85 ? 7.240 50.258 24.363 1.00 11.76 123 LEU A N 1
ATOM 639 C CA . LEU A 1 85 ? 6.339 51.384 24.570 1.00 12.42 123 LEU A CA 1
ATOM 640 C C . LEU A 1 85 ? 6.188 52.054 23.201 1.00 11.72 123 LEU A C 1
ATOM 641 O O . LEU A 1 85 ? 7.182 52.548 22.638 1.00 11.97 123 LEU A O 1
ATOM 646 N N . LEU A 1 86 ? 4.966 52.010 22.653 1.00 11.78 124 LEU A N 1
ATOM 647 C CA . LEU A 1 86 ? 4.714 52.414 21.286 1.00 11.96 124 LEU A CA 1
ATOM 648 C C . LEU A 1 86 ? 4.886 53.919 21.091 1.00 12.68 124 LEU A C 1
ATOM 649 O O . LEU A 1 86 ? 4.842 54.689 22.042 1.00 12.97 124 LEU A O 1
ATOM 654 N N . TRP A 1 87 ? 5.110 54.336 19.849 1.00 11.72 125 TRP A N 1
ATOM 655 C CA . TRP A 1 87 ? 5.238 55.749 19.518 1.00 12.60 125 TRP A CA 1
ATOM 656 C C . TRP A 1 87 ? 3.854 56.410 19.552 1.00 12.26 125 TRP A C 1
ATOM 657 O O . TRP A 1 87 ? 2.865 55.862 19.052 1.00 13.24 125 TRP A O 1
ATOM 668 N N . SER A 1 88 ? 3.760 57.585 20.176 1.00 12.20 126 SER A N 1
ATOM 669 C CA . SER A 1 88 ? 2.464 58.239 20.286 1.00 12.98 126 SER A CA 1
ATOM 670 C C . SER A 1 88 ? 2.652 59.745 20.419 1.00 13.44 126 SER A C 1
ATOM 671 O O . SER A 1 88 ? 3.770 60.235 20.296 1.00 14.83 126 SER A O 1
ATOM 674 N N . ARG A 1 89 ? 1.556 60.465 20.665 1.00 13.02 127 ARG A N 1
ATOM 675 C CA . ARG A 1 89 ? 1.633 61.921 20.808 1.00 13.96 127 ARG A CA 1
ATOM 676 C C . ARG A 1 89 ? 2.239 62.358 22.145 1.00 14.90 127 ARG A C 1
ATOM 677 O O . ARG A 1 89 ? 2.402 63.553 22.392 1.00 16.35 127 ARG A O 1
ATOM 685 N N . ILE A 1 90 ? 2.551 61.388 23.010 1.00 14.71 128 ILE A N 1
ATOM 686 C CA . ILE A 1 90 ? 3.302 61.657 24.230 1.00 17.08 128 ILE A CA 1
ATOM 687 C C . ILE A 1 90 ? 4.762 61.376 23.954 1.00 19.77 128 ILE A C 1
ATOM 688 O O . ILE A 1 90 ? 5.141 60.235 23.647 1.00 19.32 128 ILE A O 1
ATOM 693 N N . LYS A 1 91 ? 5.563 62.437 24.063 1.00 23.89 129 LYS A N 1
ATOM 694 C CA . LYS A 1 91 ? 6.947 62.439 23.591 1.00 30.74 129 LYS A CA 1
ATOM 695 C C . LYS A 1 91 ? 7.918 62.407 24.763 1.00 32.79 129 LYS A C 1
ATOM 696 O O . LYS A 1 91 ? 8.329 61.343 25.180 1.00 33.99 129 LYS A O 1
ATOM 702 N N . ASP A 1 92 ? 8.270 63.584 25.286 1.00 36.99 130 ASP A N 1
ATOM 703 C CA . ASP A 1 92 ? 9.270 63.773 26.366 1.00 40.57 130 ASP A CA 1
ATOM 704 C C . ASP A 1 92 ? 9.606 62.584 27.242 1.00 43.03 130 ASP A C 1
ATOM 705 O O . ASP A 1 92 ? 10.779 62.302 27.490 1.00 43.93 130 ASP A O 1
ATOM 706 N N . LEU A 1 93 ? 8.573 61.895 27.718 1.00 44.88 131 LEU A N 1
ATOM 707 C CA . LEU A 1 93 ? 8.722 60.621 28.424 1.00 46.48 131 LEU A CA 1
ATOM 708 C C . LEU A 1 93 ? 7.451 60.373 29.209 1.00 47.54 131 LEU A C 1
ATOM 709 O O . LEU A 1 93 ? 7.339 59.387 29.944 1.00 48.13 131 LEU A O 1
ATOM 710 N N . ALA A 1 94 ? 6.486 61.270 29.014 1.00 47.84 132 ALA A N 1
ATOM 711 C CA . ALA A 1 94 ? 5.340 61.415 29.898 1.00 48.60 132 ALA A CA 1
ATOM 712 C C . ALA A 1 94 ? 5.660 62.578 30.818 1.00 48.97 132 ALA A C 1
ATOM 713 O O . ALA A 1 94 ? 5.028 63.639 30.759 1.00 49.47 132 ALA A O 1
ATOM 714 N N . HIS A 1 95 ? 6.668 62.370 31.659 1.00 48.81 133 HIS A N 1
ATOM 715 C CA . HIS A 1 95 ? 7.241 63.425 32.479 1.00 48.15 133 HIS A CA 1
ATOM 716 C C . HIS A 1 95 ? 8.597 62.939 32.938 1.00 47.41 133 HIS A C 1
ATOM 717 O O . HIS A 1 95 ? 9.541 62.845 32.140 1.00 48.20 133 HIS A O 1
ATOM 718 N N . GLN A 1 96 ? 8.683 62.607 34.221 1.00 45.73 134 GLN A N 1
ATOM 719 C CA . GLN A 1 96 ? 9.913 62.096 34.806 1.00 42.95 134 GLN A CA 1
ATOM 720 C C . GLN A 1 96 ? 9.718 60.673 35.288 1.00 40.64 134 GLN A C 1
ATOM 721 O O . GLN A 1 96 ? 10.166 60.321 36.385 1.00 41.27 134 GLN A O 1
ATOM 722 N N . PHE A 1 97 ? 9.033 59.871 34.468 1.00 37.13 135 PHE A N 1
ATOM 723 C CA . PHE A 1 97 ? 8.804 58.445 34.723 1.00 33.83 135 PHE A CA 1
ATOM 724 C C . PHE A 1 97 ? 10.108 57.663 34.590 1.00 31.45 135 PHE A C 1
ATOM 725 O O . PHE A 1 97 ? 10.340 56.923 33.626 1.00 30.07 135 PHE A O 1
ATOM 733 N N . THR A 1 98 ? 10.955 57.832 35.592 1.00 29.06 136 THR A N 1
ATOM 734 C CA . THR A 1 98 ? 12.331 57.373 35.542 1.00 27.74 136 THR A CA 1
ATOM 735 C C . THR A 1 98 ? 12.449 55.845 35.415 1.00 26.32 136 THR A C 1
ATOM 736 O O . THR A 1 98 ? 13.194 55.345 34.568 1.00 24.84 136 THR A O 1
ATOM 740 N N . GLN A 1 99 ? 11.710 55.112 36.242 1.00 24.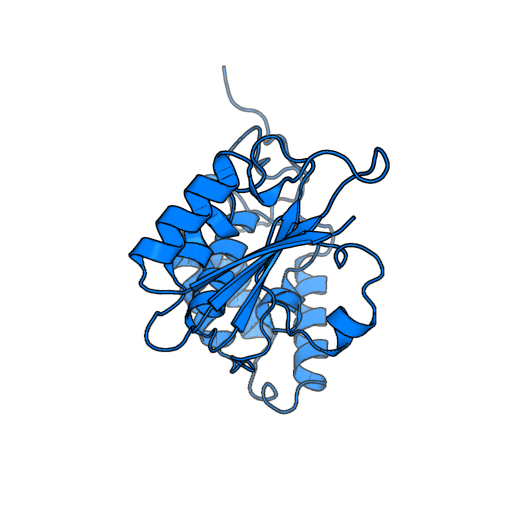71 137 GLN A N 1
ATOM 741 C CA . GLN A 1 99 ? 11.740 53.657 36.198 1.00 23.74 137 GLN A CA 1
ATOM 742 C C . GLN A 1 99 ? 11.127 53.093 34.918 1.00 22.12 137 GLN A C 1
ATOM 743 O O . GLN A 1 99 ? 11.659 52.152 34.337 1.00 22.22 137 GLN A O 1
ATOM 749 N N . VAL A 1 100 ? 10.029 53.687 34.463 1.00 20.65 138 VAL A N 1
ATOM 750 C CA . VAL A 1 100 ? 9.444 53.307 33.183 1.00 19.79 138 VAL A CA 1
ATOM 751 C C . VAL A 1 100 ? 10.483 53.473 32.063 1.00 19.77 138 VAL A C 1
ATOM 752 O O . VAL A 1 100 ? 10.657 52.593 31.213 1.00 19.33 138 VAL A O 1
ATOM 756 N N . GLN A 1 101 ? 11.207 54.587 32.066 1.00 19.60 139 GLN A N 1
ATOM 757 C CA . GLN A 1 101 ? 12.176 54.796 30.986 1.00 20.86 139 GLN A CA 1
ATOM 758 C C . GLN A 1 101 ? 13.287 53.735 30.999 1.00 20.03 139 GLN A C 1
ATOM 759 O O . GLN A 1 101 ? 13.731 53.278 29.950 1.00 19.74 139 GLN A O 1
ATOM 765 N N . ARG A 1 102 ? 13.693 53.323 32.192 1.00 19.00 140 ARG A N 1
ATOM 766 C CA . ARG A 1 102 ? 14.645 52.229 32.388 1.00 19.09 140 ARG A CA 1
ATOM 767 C C . ARG A 1 102 ? 14.136 50.900 31.828 1.00 17.92 140 ARG A C 1
ATOM 768 O O . ARG A 1 102 ? 14.916 50.086 31.307 1.00 17.64 140 ARG A O 1
ATOM 776 N N . ASP A 1 103 ? 12.834 50.660 31.963 1.00 16.41 141 ASP A N 1
ATOM 777 C CA . ASP A 1 103 ? 12.283 49.336 31.706 1.00 16.92 141 ASP A CA 1
ATOM 778 C C . ASP A 1 103 ? 11.616 49.201 30.355 1.00 16.39 141 ASP A C 1
ATOM 779 O O . ASP A 1 103 ? 11.231 48.102 29.980 1.00 18.56 141 ASP A O 1
ATOM 784 N N . MET A 1 104 ? 11.464 50.303 29.622 1.00 15.88 142 MET A N 1
ATOM 785 C CA . MET A 1 104 ? 10.755 50.261 28.328 1.00 15.99 142 MET A CA 1
ATOM 786 C C . MET A 1 104 ? 11.709 50.572 27.205 1.00 14.21 142 MET A C 1
ATOM 787 O O . MET A 1 104 ? 12.654 51.372 27.364 1.00 15.67 142 MET A O 1
ATOM 792 N N . PHE A 1 105 ? 11.410 49.975 26.055 1.00 13.13 143 PHE A N 1
ATOM 793 C CA . PHE A 1 105 ? 12.147 50.221 24.843 1.00 12.69 143 PHE A CA 1
ATOM 794 C C . PHE A 1 105 ? 11.243 51.048 23.938 1.00 12.55 143 PHE A C 1
ATOM 795 O O . PHE A 1 105 ? 10.117 50.633 23.625 1.00 11.59 143 PHE A O 1
ATOM 803 N N . THR A 1 106 ? 11.718 52.230 23.559 1.00 12.81 144 THR A N 1
ATOM 804 C CA . THR A 1 106 ? 10.906 53.164 22.784 1.00 12.86 144 THR A CA 1
ATOM 805 C C . THR A 1 106 ? 11.504 53.287 21.392 1.00 12.71 144 THR A C 1
ATOM 806 O O . THR A 1 106 ? 12.636 52.844 21.148 1.00 12.44 144 THR A O 1
ATOM 810 N N . LEU A 1 107 ? 10.753 53.904 20.487 1.00 12.67 145 LEU A N 1
ATOM 811 C CA . LEU A 1 107 ? 11.135 53.836 19.087 1.00 13.64 145 LEU A CA 1
ATOM 812 C C . LEU A 1 107 ? 12.435 54.609 18.831 1.00 13.70 145 LEU A C 1
ATOM 813 O O . LEU A 1 107 ? 13.201 54.263 17.923 1.00 13.72 145 LEU A O 1
ATOM 818 N N . GLU A 1 108 ? 12.682 55.651 19.630 1.00 13.47 146 GLU A N 1
ATOM 819 C CA . GLU A 1 108 ? 13.927 56.416 19.487 1.00 14.58 146 GLU A CA 1
ATOM 820 C C . GLU A 1 108 ? 15.144 55.644 19.989 1.00 13.89 146 GLU A C 1
ATOM 821 O O . GLU A 1 108 ? 16.278 56.130 19.879 1.00 15.44 146 GLU A O 1
ATOM 827 N N . ASP A 1 109 ? 14.911 54.433 20.509 1.00 12.98 147 ASP A N 1
ATOM 828 C CA . ASP A 1 109 ? 16.002 53.581 20.984 1.00 12.47 147 ASP A CA 1
ATOM 829 C C . ASP A 1 109 ? 16.521 52.688 19.861 1.00 13.65 147 ASP A C 1
ATOM 830 O O . ASP A 1 109 ? 17.545 52.015 20.016 1.00 14.05 147 ASP A O 1
ATOM 835 N N . THR A 1 110 ? 15.824 52.720 18.725 1.00 13.20 148 THR A N 1
ATOM 836 C CA . THR A 1 110 ? 16.298 52.053 17.509 1.00 12.95 148 THR A CA 1
ATOM 837 C C . THR A 1 110 ? 17.150 53.011 16.704 1.00 13.08 148 THR A C 1
ATOM 838 O O . THR A 1 110 ? 17.025 54.226 16.864 1.00 12.99 148 THR A O 1
ATOM 842 N N . LEU A 1 111 ? 17.972 52.480 15.796 1.00 12.73 149 LEU A N 1
ATOM 843 C CA . LEU A 1 111 ? 18.809 53.353 14.967 1.00 13.18 149 LEU A CA 1
ATOM 844 C C . LEU A 1 111 ? 17.953 54.365 14.223 1.00 13.33 149 LE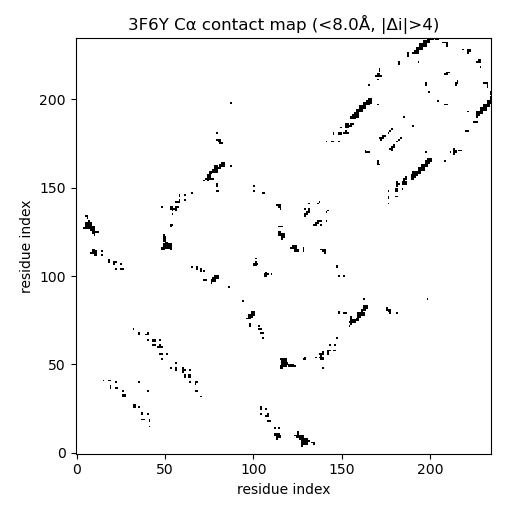U A C 1
ATOM 845 O O . LEU A 1 111 ? 18.232 55.570 14.262 1.00 13.25 149 LEU A O 1
ATOM 850 N N . LEU A 1 112 ? 16.932 53.876 13.519 1.00 12.88 150 LEU A N 1
ATOM 851 C CA . LEU A 1 112 ? 16.181 54.783 12.662 1.00 12.89 150 LEU A CA 1
ATOM 852 C C . LEU A 1 112 ? 15.428 55.827 13.480 1.00 12.80 150 LEU A C 1
ATOM 853 O O . LEU A 1 112 ? 15.391 57.006 13.085 1.00 13.31 150 LEU A O 1
ATOM 858 N N . GLY A 1 113 ? 14.839 55.438 14.610 1.00 12.33 151 GLY A N 1
ATOM 859 C CA . GLY A 1 113 ? 14.153 56.443 15.439 1.00 13.26 151 GLY A CA 1
ATOM 860 C C . GLY A 1 113 ? 15.137 57.454 16.022 1.00 13.01 151 GLY A C 1
ATOM 861 O O . GLY A 1 113 ? 14.834 58.633 16.117 1.00 13.30 151 GLY A O 1
ATOM 862 N N . TYR A 1 114 ? 16.316 56.980 16.429 1.00 13.08 152 TYR A N 1
ATOM 863 C CA . TYR A 1 114 ? 17.357 57.851 16.961 1.00 13.90 152 TYR A CA 1
ATOM 864 C C . TYR A 1 114 ? 17.782 58.861 15.887 1.00 13.48 152 TYR A C 1
ATOM 865 O O . TYR A 1 114 ? 18.015 60.040 16.179 1.00 13.94 152 TYR A O 1
ATOM 874 N N . LEU A 1 115 ? 17.883 58.412 14.640 1.00 13.37 153 LEU A N 1
ATOM 875 C CA . LEU A 1 115 ? 18.311 59.337 13.576 1.00 14.81 153 LEU A CA 1
ATOM 876 C C . LEU A 1 115 ? 17.391 60.537 13.411 1.00 14.62 153 LEU A C 1
ATOM 877 O O . LEU A 1 115 ? 17.853 61.639 13.145 1.00 14.79 153 LEU A O 1
ATOM 882 N N . ALA A 1 116 ? 16.088 60.304 13.534 1.00 13.70 154 ALA A N 1
ATOM 883 C CA . ALA A 1 116 ? 15.086 61.276 13.083 1.00 13.91 154 ALA A CA 1
ATOM 884 C C . ALA A 1 116 ? 14.460 62.016 14.243 1.00 13.82 154 ALA A C 1
ATOM 885 O O . ALA A 1 116 ? 13.758 62.997 14.029 1.00 14.49 154 ALA A O 1
ATOM 887 N N . ASP A 1 117 ? 14.718 61.576 15.473 1.00 13.96 155 ASP A N 1
ATOM 888 C CA . ASP A 1 117 ? 14.048 62.151 16.630 1.00 15.03 155 ASP A CA 1
ATOM 889 C C . ASP A 1 117 ? 14.293 63.667 16.732 1.00 14.85 155 ASP A C 1
ATOM 890 O O . ASP A 1 117 ? 15.424 64.114 16.602 1.00 14.46 155 ASP A O 1
ATOM 895 N N . ASP A 1 118 ? 13.218 64.445 16.910 1.00 14.50 156 ASP A N 1
ATOM 896 C CA . ASP A 1 118 ? 13.331 65.889 17.160 1.00 15.75 156 ASP A CA 1
ATOM 897 C C . ASP A 1 118 ? 13.916 66.635 15.963 1.00 14.63 156 ASP A C 1
ATOM 898 O O . ASP A 1 118 ? 14.561 67.693 16.117 1.00 15.73 156 ASP A O 1
ATOM 903 N N . LEU A 1 119 ? 13.677 66.088 14.766 1.00 13.35 157 LEU A N 1
ATOM 904 C CA . LEU A 1 119 ? 14.034 66.775 13.515 1.00 13.29 157 LEU A CA 1
ATOM 905 C C . LEU A 1 119 ? 12.852 66.945 12.575 1.00 13.25 157 LEU A C 1
ATOM 906 O O . LEU A 1 119 ? 11.862 66.208 12.644 1.00 13.39 157 LEU A O 1
ATOM 911 N N . THR A 1 120 ? 12.983 67.924 11.690 1.00 13.73 158 THR A N 1
ATOM 912 C CA . THR A 1 120 ? 11.990 68.198 10.657 1.00 13.23 158 THR A CA 1
ATOM 913 C C . THR A 1 120 ? 12.721 68.236 9.319 1.00 12.66 158 THR A C 1
ATOM 914 O O . THR A 1 120 ? 13.846 68.732 9.238 1.00 12.53 158 THR A O 1
ATOM 918 N N . TRP A 1 121 ? 12.103 67.715 8.270 1.00 12.31 159 TRP A N 1
ATOM 919 C CA . TRP A 1 121 ? 12.738 67.760 6.949 1.00 12.62 159 TRP A CA 1
ATOM 920 C C . TRP A 1 121 ? 11.712 67.669 5.836 1.00 12.32 159 TRP A C 1
ATOM 921 O O . TRP A 1 121 ? 10.605 67.140 6.033 1.00 13.07 159 TRP A O 1
ATOM 932 N N . CYS A 1 122 ? 12.101 68.180 4.665 1.00 12.45 160 CYS A N 1
ATOM 933 C CA . CYS A 1 122 ? 11.342 68.010 3.429 1.00 12.99 160 CYS A CA 1
ATOM 934 C C . CYS A 1 122 ? 12.196 68.486 2.275 1.00 13.75 160 CYS A C 1
ATOM 935 O O . CYS A 1 122 ? 13.232 69.124 2.477 1.00 13.85 160 CYS A O 1
ATOM 938 N N . GLY A 1 123 ? 11.768 68.149 1.069 1.00 14.25 161 GLY A N 1
ATOM 939 C CA . GLY A 1 123 ? 12.410 68.642 -0.143 1.00 16.02 161 GLY A CA 1
ATOM 940 C C . GLY A 1 123 ? 11.404 69.425 -0.956 1.00 17.28 161 GLY A C 1
ATOM 941 O O . GLY A 1 123 ? 10.448 70.025 -0.418 1.00 17.79 161 GLY A O 1
ATOM 942 N N . GLU A 1 124 ? 11.621 69.415 -2.260 1.00 17.79 162 GLU A N 1
ATOM 943 C CA . GLU A 1 124 ? 10.754 70.144 -3.171 1.00 19.62 162 GLU A CA 1
ATOM 944 C C . GLU A 1 124 ? 10.751 69.480 -4.535 1.00 20.37 162 GLU A C 1
ATOM 945 O O . GLU A 1 124 ? 11.672 68.720 -4.888 1.00 20.54 162 GLU A O 1
ATOM 951 N N . PHE A 1 125 ? 9.697 69.779 -5.279 1.00 21.93 163 PHE A N 1
ATOM 952 C CA . PHE A 1 125 ? 9.411 69.151 -6.550 1.00 24.13 163 PHE A CA 1
ATOM 953 C C . PHE A 1 125 ? 10.473 69.489 -7.609 1.00 25.13 163 PHE A C 1
ATOM 954 O O . PHE A 1 125 ? 10.873 68.630 -8.387 1.00 24.92 163 PHE A O 1
ATOM 962 N N . ASP A 1 126 ? 10.961 70.720 -7.613 1.00 26.37 164 ASP A N 1
ATOM 963 C CA . ASP A 1 126 ? 11.783 71.167 -8.757 1.00 29.18 164 ASP A CA 1
ATOM 964 C C . ASP A 1 126 ? 13.319 71.020 -8.674 1.00 29.69 164 ASP A C 1
ATOM 965 O O . ASP A 1 126 ? 14.021 71.377 -9.626 1.00 30.83 164 ASP A O 1
ATOM 970 N N . THR A 1 127 ? 13.839 70.511 -7.556 1.00 29.60 165 THR A N 1
ATOM 971 C CA . THR A 1 127 ? 15.285 70.383 -7.357 1.00 29.36 165 THR A CA 1
ATOM 972 C C . THR A 1 127 ? 15.574 69.150 -6.547 1.00 28.66 165 THR A C 1
ATOM 973 O O . THR A 1 127 ? 14.657 68.518 -6.056 1.00 27.66 165 THR A O 1
ATOM 977 N N . SER A 1 128 ? 16.852 68.829 -6.374 1.00 27.67 166 SER A N 1
ATOM 978 C CA . SER A 1 128 ? 17.237 67.772 -5.450 1.00 28.06 166 SER A CA 1
ATOM 979 C C . SER A 1 128 ? 17.735 68.371 -4.137 1.00 27.32 166 SER A C 1
ATOM 980 O O . SER A 1 128 ? 18.446 67.706 -3.379 1.00 28.11 166 SER A O 1
ATOM 983 N N . LYS A 1 129 ? 17.353 69.615 -3.865 1.00 25.43 167 LYS A N 1
ATOM 984 C CA . LYS A 1 129 ? 17.808 70.304 -2.664 1.00 24.92 167 LYS A CA 1
ATOM 985 C C . LYS A 1 129 ? 16.859 70.106 -1.500 1.00 23.48 167 LYS A C 1
ATOM 986 O O . LYS A 1 129 ? 15.654 69.900 -1.689 1.00 23.72 167 LYS A O 1
ATOM 992 N N . ILE A 1 130 ? 17.412 70.193 -0.297 1.00 21.94 168 ILE A N 1
ATOM 993 C CA . ILE A 1 130 ? 16.621 70.132 0.919 1.00 21.30 168 ILE A CA 1
ATOM 994 C C . ILE A 1 130 ? 15.985 71.511 1.116 1.00 19.98 168 ILE A C 1
ATOM 995 O O . ILE A 1 130 ? 16.619 72.546 0.867 1.00 20.66 168 ILE A O 1
ATOM 1000 N N . ASN A 1 131 ? 14.713 71.526 1.518 1.00 18.29 169 ASN A N 1
ATOM 1001 C CA . ASN A 1 131 ? 13.965 72.766 1.706 1.00 17.24 169 ASN A CA 1
ATOM 1002 C C . ASN A 1 131 ? 14.119 73.255 3.150 1.00 16.84 169 ASN A C 1
ATOM 1003 O O . ASN A 1 131 ? 13.510 72.685 4.076 1.00 15.98 169 ASN A O 1
ATOM 1008 N N . TYR A 1 132 ? 14.935 74.301 3.339 1.00 16.67 170 TYR A N 1
ATOM 1009 C CA . TYR A 1 132 ? 15.142 74.897 4.664 1.00 17.53 170 TYR A CA 1
ATOM 1010 C C . TYR A 1 132 ? 14.174 76.032 4.953 1.00 17.52 170 TYR A C 1
ATOM 1011 O O . TYR A 1 132 ? 14.157 76.579 6.057 1.00 18.76 170 TYR A O 1
ATOM 1020 N N . GLN A 1 133 ? 13.339 76.359 3.974 1.00 18.05 171 GLN A N 1
ATOM 1021 C CA . GLN A 1 133 ? 12.438 77.512 4.082 1.00 19.86 171 GLN A CA 1
ATOM 1022 C C . GLN A 1 133 ? 11.135 77.202 4.810 1.00 17.49 171 GLN A C 1
ATOM 1023 O O . GLN A 1 133 ? 10.781 77.896 5.763 1.00 17.91 171 GLN A O 1
ATOM 1029 N N . SER A 1 134 ? 10.425 76.155 4.370 1.00 16.05 172 SER A N 1
ATOM 1030 C CA . SER A 1 134 ? 9.191 75.757 5.019 1.00 15.18 172 SER A CA 1
ATOM 1031 C C . SER A 1 134 ? 8.872 74.340 4.574 1.00 15.23 172 SER A C 1
ATOM 1032 O O . SER A 1 134 ? 9.267 73.911 3.497 1.00 15.40 172 SER A O 1
ATOM 1035 N N . CYS A 1 135 ? 8.150 73.628 5.424 1.00 14.24 173 CYS A N 1
ATOM 1036 C CA . CYS A 1 135 ? 7.698 72.267 5.138 1.00 14.25 173 CYS A CA 1
ATOM 1037 C C . CYS A 1 135 ? 6.235 72.171 5.530 1.00 14.14 173 CYS A C 1
ATOM 1038 O O . CYS A 1 135 ? 5.765 72.974 6.320 1.00 14.02 173 CYS A O 1
ATOM 1041 N N . PRO A 1 136 ? 5.503 71.186 4.986 1.00 15.09 174 PRO A N 1
ATOM 1042 C CA . PRO A 1 136 ? 4.070 71.146 5.283 1.00 15.39 174 PRO A CA 1
ATOM 1043 C C . PRO A 1 136 ? 3.791 70.974 6.760 1.00 16.19 174 PRO A 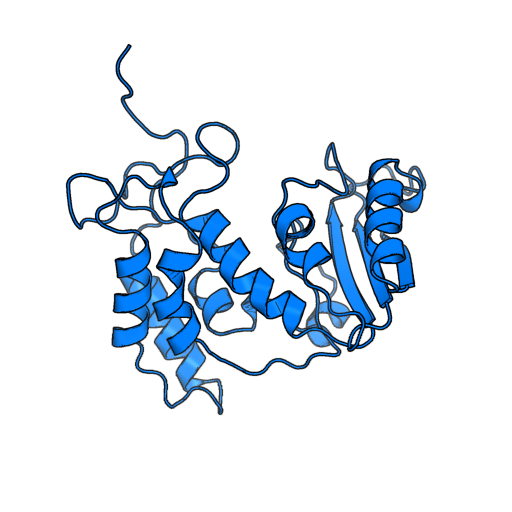C 1
ATOM 1044 O O . PRO A 1 136 ? 4.377 70.111 7.417 1.00 18.56 174 PRO A O 1
ATOM 1048 N N . ASP A 1 137 ? 2.859 71.769 7.271 1.00 15.48 175 ASP A N 1
ATOM 1049 C CA . ASP A 1 137 ? 2.375 71.651 8.637 1.00 16.04 175 ASP A CA 1
ATOM 1050 C C . ASP A 1 137 ? 1.297 70.553 8.680 1.00 15.17 175 ASP A C 1
ATOM 1051 O O . ASP A 1 137 ? 0.392 70.503 7.823 1.00 14.92 175 ASP A O 1
ATOM 1056 N N . TRP A 1 138 ? 1.400 69.666 9.660 1.00 15.56 176 TRP A N 1
ATOM 1057 C CA . TRP A 1 138 ? 0.482 68.545 9.776 1.00 15.19 176 TRP A CA 1
ATOM 1058 C C . TRP A 1 138 ? -0.974 68.991 9.817 1.00 15.13 176 TRP A C 1
ATOM 1059 O O . TRP A 1 138 ? -1.855 68.345 9.241 1.00 14.96 176 TRP A O 1
ATOM 1070 N N . ARG A 1 139 ? -1.233 70.086 10.528 1.00 15.07 177 ARG A N 1
ATOM 1071 C CA . ARG A 1 139 ? -2.596 70.543 10.732 1.00 16.33 177 ARG A CA 1
ATOM 1072 C C . ARG A 1 139 ? -3.113 71.407 9.583 1.00 15.92 177 ARG A C 1
ATOM 1073 O O . ARG A 1 139 ? -4.315 71.435 9.311 1.00 17.44 177 ARG A O 1
ATOM 1081 N N . LYS A 1 140 ? -2.226 72.149 8.937 1.00 15.71 178 LYS A N 1
ATOM 1082 C CA . LYS A 1 140 ? -2.672 73.167 7.994 1.00 15.14 178 LYS A CA 1
ATOM 1083 C C . LYS A 1 140 ? -2.520 72.742 6.532 1.00 14.98 178 LYS A C 1
ATOM 1084 O O . LYS A 1 140 ? -3.319 73.159 5.688 1.00 15.29 178 LYS A O 1
ATOM 1090 N N . ASP A 1 141 ? -1.504 71.924 6.227 1.00 14.13 179 ASP A N 1
ATOM 1091 C CA . ASP A 1 141 ? -1.144 71.652 4.825 1.00 13.35 179 ASP A CA 1
ATOM 1092 C C . ASP A 1 141 ? -1.423 70.211 4.454 1.00 13.61 179 ASP A C 1
ATOM 1093 O O . ASP A 1 141 ? -2.205 69.943 3.532 1.00 13.81 179 ASP A O 1
ATOM 1098 N N . CYS A 1 142 ? -0.741 69.283 5.131 1.00 13.71 180 CYS A N 1
ATOM 1099 C CA . CYS A 1 142 ? -0.956 67.844 4.884 1.00 14.14 180 CYS A CA 1
ATOM 1100 C C . CYS A 1 142 ? -0.413 67.044 6.039 1.00 13.27 180 CYS A C 1
ATOM 1101 O O . CYS A 1 142 ? 0.706 67.282 6.501 1.00 12.99 180 CYS A O 1
ATOM 1104 N N . SER A 1 143 ? -1.226 66.099 6.504 1.00 13.15 181 SER A N 1
ATOM 1105 C CA . SER A 1 143 ? -0.872 65.279 7.661 1.00 13.14 181 SER A CA 1
ATOM 1106 C C . SER A 1 143 ? 0.063 64.134 7.294 1.00 12.87 181 SER A C 1
ATOM 1107 O O . SER A 1 143 ? 0.709 63.570 8.181 1.00 14.10 181 SER A O 1
ATOM 1110 N N . ASN A 1 144 ? 0.099 63.785 6.007 1.00 13.31 182 ASN A N 1
ATOM 1111 C CA . ASN A 1 144 ? 1.040 62.783 5.471 1.00 12.19 182 ASN A CA 1
ATOM 1112 C C . ASN A 1 144 ? 2.163 63.497 4.724 1.00 13.56 182 ASN A C 1
ATOM 1113 O O . ASN A 1 144 ? 2.030 63.865 3.557 1.00 15.22 182 ASN A O 1
ATOM 1118 N N . ASN A 1 145 ? 3.235 63.777 5.452 1.00 13.21 183 ASN A N 1
ATOM 1119 C CA . ASN A 1 145 ? 4.344 64.582 4.963 1.00 13.36 183 ASN A CA 1
ATOM 1120 C C . ASN A 1 145 ? 5.631 63.799 5.232 1.00 12.68 183 ASN A C 1
ATOM 1121 O O . ASN A 1 145 ? 5.575 62.713 5.807 1.00 13.29 183 ASN A O 1
ATOM 1126 N N . PRO A 1 146 ? 6.791 64.292 4.766 1.00 12.38 184 PRO A N 1
ATOM 1127 C CA . PRO A 1 146 ? 7.998 63.447 4.925 1.00 12.26 184 PRO A CA 1
ATOM 1128 C C . PRO A 1 146 ? 8.285 63.010 6.350 1.00 12.55 184 PRO A C 1
ATOM 1129 O O . PRO A 1 146 ? 8.763 61.888 6.569 1.00 12.93 184 PRO A O 1
ATOM 1133 N N . VAL A 1 147 ? 7.984 63.874 7.313 1.00 11.56 185 VAL A N 1
ATOM 1134 C CA . VAL A 1 147 ? 8.186 63.520 8.733 1.00 11.91 185 VAL A CA 1
ATOM 1135 C C . VAL A 1 147 ? 7.164 62.487 9.214 1.00 11.36 185 VAL A C 1
ATOM 1136 O O . VAL A 1 147 ? 7.544 61.419 9.704 1.00 11.62 185 VAL A O 1
ATOM 1140 N N . SER A 1 148 ? 5.870 62.782 9.074 1.00 11.75 186 SER A N 1
ATOM 1141 C CA . SER A 1 148 ? 4.863 61.877 9.631 1.00 12.37 186 SER A CA 1
ATOM 1142 C C . SER A 1 148 ? 4.880 60.539 8.905 1.00 12.05 186 SER A C 1
ATOM 1143 O O . SER A 1 148 ? 4.650 59.503 9.524 1.00 13.32 186 SER A O 1
ATOM 1146 N N . VAL A 1 149 ? 5.158 60.546 7.600 1.00 12.75 187 VAL A N 1
ATOM 1147 C CA . VAL A 1 149 ? 5.182 59.275 6.863 1.00 12.28 187 VAL A CA 1
ATOM 1148 C C . VAL A 1 149 ? 6.393 58.431 7.244 1.00 12.05 187 VAL A C 1
ATOM 1149 O O . VAL A 1 149 ? 6.301 57.192 7.280 1.00 12.16 187 VAL A O 1
ATOM 1153 N N . PHE A 1 150 ? 7.511 59.098 7.566 1.00 11.51 188 PHE A N 1
ATOM 1154 C CA . PHE A 1 150 ? 8.664 58.403 8.124 1.00 11.80 188 PHE A CA 1
ATOM 1155 C C . PHE A 1 150 ? 8.222 57.669 9.406 1.00 11.90 188 PHE A C 1
ATOM 1156 O O . PHE A 1 150 ? 8.474 56.471 9.567 1.00 12.03 188 PHE A O 1
ATOM 1164 N N . TRP A 1 151 ? 7.571 58.382 10.324 1.00 11.63 189 TRP A N 1
ATOM 1165 C CA . TRP A 1 151 ? 7.188 57.741 11.591 1.00 11.31 189 TRP A CA 1
ATOM 1166 C C . TRP A 1 151 ? 6.156 56.637 11.386 1.00 11.96 189 TRP A C 1
ATOM 1167 O O . TRP A 1 151 ? 6.146 55.654 12.143 1.00 11.99 189 TRP A O 1
ATOM 1178 N N . LYS A 1 152 ? 5.273 56.789 10.398 1.00 11.83 190 LYS A N 1
ATOM 1179 C CA . LYS A 1 152 ? 4.319 55.718 10.092 1.00 12.61 190 LYS A CA 1
ATOM 1180 C C . LYS A 1 152 ? 5.057 54.465 9.647 1.00 13.09 190 LYS A C 1
ATOM 1181 O O . LYS A 1 152 ? 4.728 53.350 10.077 1.00 13.36 190 LYS A O 1
ATOM 1187 N N . THR A 1 153 ? 6.083 54.655 8.819 1.00 12.86 191 THR A N 1
ATOM 1188 C CA . THR A 1 153 ? 6.825 53.533 8.216 1.00 13.75 191 THR A CA 1
ATOM 1189 C C . THR A 1 153 ? 7.594 52.780 9.306 1.00 13.06 191 THR A C 1
ATOM 1190 O O . THR A 1 153 ? 7.545 51.539 9.396 1.00 14.39 191 THR A O 1
ATOM 11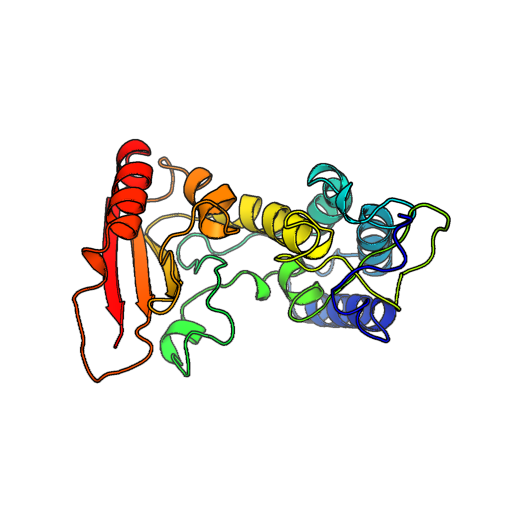94 N N . VAL A 1 154 ? 8.298 53.536 10.140 1.00 13.36 192 VAL A N 1
ATOM 1195 C CA . VAL A 1 154 ? 9.139 52.905 11.160 1.00 13.91 192 VAL A CA 1
ATOM 1196 C C . VAL A 1 154 ? 8.274 52.333 12.279 1.00 13.21 192 VAL A C 1
ATOM 1197 O O . VAL A 1 154 ? 8.546 51.248 12.806 1.00 14.18 192 VAL A O 1
ATOM 1201 N N . SER A 1 155 ? 7.227 53.063 12.666 1.00 13.38 193 SER A N 1
ATOM 1202 C CA . SER A 1 155 ? 6.393 52.558 13.750 1.00 13.35 193 SER A CA 1
ATOM 1203 C C . SER A 1 155 ? 5.554 51.354 13.314 1.00 13.75 193 SER A C 1
ATOM 1204 O O . SER A 1 155 ? 5.136 50.553 14.170 1.00 13.70 193 SER A O 1
ATOM 1207 N N . ARG A 1 156 ? 5.288 51.218 12.015 1.00 13.74 194 ARG A N 1
ATOM 1208 C CA . ARG A 1 156 ? 4.569 50.026 11.541 1.00 15.08 194 ARG A CA 1
ATOM 1209 C C . ARG A 1 156 ? 5.361 48.773 11.887 1.00 14.19 194 ARG A C 1
ATOM 1210 O O . ARG A 1 156 ? 4.822 47.784 12.442 1.00 14.89 194 ARG A O 1
ATOM 1218 N N . ARG A 1 157 ? 6.643 48.810 11.542 1.00 14.10 195 ARG A N 1
ATOM 1219 C CA . ARG A 1 157 ? 7.531 47.670 11.795 1.00 14.02 195 ARG A CA 1
ATOM 1220 C C . ARG A 1 157 ? 7.681 47.429 13.295 1.00 13.45 195 ARG A C 1
ATOM 1221 O O . ARG A 1 157 ? 7.790 46.278 13.759 1.00 14.47 195 ARG A O 1
ATOM 1229 N N . PHE A 1 158 ? 7.715 48.519 14.047 1.00 13.35 196 PHE A N 1
ATOM 1230 C CA . PHE A 1 158 ? 7.890 48.459 15.509 1.00 12.62 196 PHE A CA 1
ATOM 1231 C C . PHE A 1 158 ? 6.680 47.739 16.120 1.00 12.78 196 PHE A C 1
ATOM 1232 O O . PHE A 1 158 ? 6.841 46.839 16.948 1.00 13.24 196 PHE A O 1
ATOM 1240 N N . ALA A 1 159 ? 5.469 48.117 15.702 1.00 12.88 197 ALA A N 1
ATOM 1241 C CA . ALA A 1 159 ? 4.268 47.455 16.211 1.00 12.50 197 ALA A CA 1
ATOM 1242 C C . ALA A 1 159 ? 4.226 45.992 15.827 1.00 13.47 197 ALA A C 1
ATOM 1243 O O . ALA A 1 159 ? 3.820 45.174 16.635 1.00 13.93 197 ALA A O 1
ATOM 1245 N N . GLU A 1 160 ? 4.659 45.672 14.608 1.00 13.87 198 GLU A N 1
ATOM 1246 C CA . GLU A 1 160 ? 4.683 44.294 14.129 1.00 16.35 198 GLU A CA 1
ATOM 1247 C C . GLU A 1 160 ? 5.617 43.434 14.970 1.00 14.70 198 GLU A C 1
ATOM 1248 O O . GLU A 1 160 ? 5.425 42.226 15.071 1.00 16.00 198 GLU A O 1
ATOM 1254 N N . ALA A 1 161 ? 6.632 44.059 15.564 1.00 14.10 199 ALA A N 1
ATOM 1255 C CA . ALA A 1 161 ? 7.635 43.339 16.351 1.00 14.57 199 ALA A CA 1
ATOM 1256 C C . ALA A 1 161 ? 7.176 43.073 17.775 1.00 14.22 199 ALA A C 1
ATOM 1257 O O . ALA A 1 161 ? 7.723 42.203 18.456 1.00 15.92 199 ALA A O 1
ATOM 1259 N N . ALA A 1 162 ? 6.202 43.826 18.253 1.00 13.74 200 ALA A N 1
ATOM 1260 C CA . ALA A 1 162 ? 5.851 43.768 19.669 1.00 12.84 200 ALA A CA 1
ATOM 1261 C C . ALA A 1 162 ? 5.236 42.418 20.091 1.00 12.85 200 ALA A C 1
ATOM 1262 O O . ALA A 1 162 ? 4.581 41.743 19.282 1.00 13.21 200 ALA A O 1
ATOM 1264 N N . CYS A 1 163 ? 5.432 42.040 21.356 1.00 12.40 201 CYS A N 1
ATOM 1265 C CA . CYS A 1 163 ? 4.823 40.813 21.892 1.00 12.83 201 CYS A CA 1
ATOM 1266 C C . CYS A 1 163 ? 4.412 41.029 23.349 1.00 12.86 201 CYS A C 1
ATOM 1267 O O . CYS A 1 163 ? 4.732 42.063 23.947 1.00 13.68 201 CYS A O 1
ATOM 1270 N N . ASP A 1 164 ? 3.702 40.043 23.910 1.00 12.89 202 ASP A N 1
ATOM 1271 C CA . ASP A 1 164 ? 3.349 40.004 25.331 1.00 12.98 202 ASP A CA 1
ATOM 1272 C C . ASP A 1 164 ? 2.543 41.240 25.707 1.00 12.69 202 ASP A C 1
ATOM 1273 O O . ASP A 1 164 ? 1.518 41.472 25.063 1.00 13.37 202 ASP A O 1
ATOM 1278 N N . VAL A 1 165 ? 2.964 42.018 26.717 1.00 12.42 203 VAL A N 1
ATOM 1279 C CA . VAL A 1 165 ? 2.208 43.224 27.070 1.00 12.75 203 VAL A CA 1
ATOM 1280 C C . VAL A 1 165 ? 2.888 44.387 26.386 1.00 12.89 203 VAL A C 1
ATOM 1281 O O . VAL A 1 165 ? 4.093 44.634 26.591 1.00 13.14 203 VAL A O 1
ATOM 1285 N N . VAL A 1 166 ? 2.118 45.102 25.571 1.00 13.08 204 VAL A N 1
ATOM 1286 C CA . VAL A 1 166 ? 2.641 46.275 24.870 1.00 13.33 204 VAL A CA 1
ATOM 1287 C C . VAL A 1 166 ? 1.994 47.510 25.475 1.00 12.57 204 VAL A C 1
ATOM 1288 O O . VAL A 1 166 ? 0.822 47.468 25.807 1.00 13.17 204 VAL A O 1
ATOM 1292 N N . HIS A 1 167 ? 2.751 48.596 25.613 1.00 11.95 205 HIS A N 1
ATOM 1293 C CA . HIS A 1 167 ? 2.213 49.791 26.231 1.00 11.54 205 HIS A CA 1
ATOM 1294 C C . HIS A 1 167 ? 2.133 50.946 25.241 1.00 11.34 205 HIS A C 1
ATOM 1295 O O . HIS A 1 167 ? 2.876 50.993 24.250 1.00 12.51 205 HIS A O 1
ATOM 1302 N N . VAL A 1 168 ? 1.235 51.890 25.532 1.00 11.65 206 VAL A N 1
ATOM 1303 C CA . VAL A 1 168 ? 1.202 53.170 24.841 1.00 12.50 206 VAL A CA 1
ATOM 1304 C C . VAL A 1 168 ? 0.762 54.233 25.850 1.00 11.77 206 VAL A C 1
ATOM 1305 O O . VAL A 1 168 ? -0.083 53.964 26.709 1.00 12.32 206 VAL A O 1
ATOM 1309 N N . MET A 1 169 ? 1.332 55.427 25.733 1.00 12.41 207 MET A N 1
ATOM 1310 C CA . MET A 1 169 ? 0.902 56.566 26.546 1.00 13.87 207 MET A CA 1
ATOM 1311 C C . MET A 1 169 ? 0.043 57.462 25.642 1.00 13.15 207 MET A C 1
ATOM 1312 O O . MET A 1 169 ? 0.487 57.839 24.539 1.00 14.60 207 MET A O 1
ATOM 1317 N N . LEU A 1 170 ? -1.167 57.787 26.110 1.00 12.75 208 LEU A N 1
ATOM 1318 C CA . LEU A 1 170 ? -2.082 58.646 25.366 1.00 13.18 208 LEU A CA 1
ATOM 1319 C C . LEU A 1 170 ? -2.217 59.956 26.112 1.00 14.11 208 LEU A C 1
ATOM 1320 O O . LEU A 1 170 ? -2.121 60.007 27.341 1.00 14.34 208 LEU A O 1
ATOM 1325 N N . ASP A 1 171 ? -2.415 61.020 25.344 1.00 14.58 209 ASP A N 1
ATOM 1326 C CA . ASP A 1 171 ? -2.509 62.371 25.884 1.00 15.29 209 ASP A CA 1
ATOM 1327 C C . ASP A 1 171 ? -3.962 62.657 26.263 1.00 15.27 209 ASP A C 1
ATOM 1328 O O . ASP A 1 171 ? -4.802 62.921 25.401 1.00 15.81 209 ASP A O 1
ATOM 1333 N N . GLY A 1 172 ? -4.245 62.590 27.565 1.00 16.91 210 GLY A N 1
ATOM 1334 C CA . GLY A 1 172 ? -5.588 62.774 28.099 1.00 17.58 210 GLY A CA 1
ATOM 1335 C C . GLY A 1 172 ? -6.151 64.160 27.906 1.00 18.63 210 GLY A C 1
ATOM 1336 O O . GLY A 1 172 ? -7.326 64.383 28.180 1.00 19.02 210 GLY A O 1
ATOM 1337 N N . SER A 1 173 ? -5.324 65.086 27.424 1.00 19.37 211 SER A N 1
ATOM 1338 C CA . SER A 1 173 ? -5.761 66.471 27.204 1.00 20.48 211 SER A CA 1
ATOM 1339 C C . SER A 1 173 ? -6.170 66.743 25.766 1.00 19.94 211 SER A C 1
ATOM 1340 O O . SER A 1 173 ? -6.648 67.840 25.453 1.00 21.36 211 SER A O 1
ATOM 1343 N N . ARG A 1 174 ? -5.965 65.770 24.882 1.00 19.13 212 ARG A N 1
ATOM 1344 C CA . ARG A 1 174 ? -6.272 65.949 23.465 1.00 19.85 212 ARG A CA 1
ATOM 1345 C C . ARG A 1 174 ? -7.778 65.899 23.248 1.00 20.37 212 ARG A C 1
ATOM 1346 O O . ARG A 1 174 ? -8.508 65.242 24.006 1.00 20.40 212 ARG A O 1
ATOM 1354 N N . SER A 1 175 ? -8.254 66.570 22.197 1.00 21.60 213 SER A N 1
ATOM 1355 C CA . SER A 1 175 ? -9.700 66.522 21.926 1.00 22.56 213 SER A CA 1
ATOM 1356 C C . SER A 1 175 ? -10.167 65.108 21.583 1.00 21.71 213 SER A C 1
ATOM 1357 O O . SER A 1 175 ? -11.301 64.747 21.883 1.00 23.00 213 SER A O 1
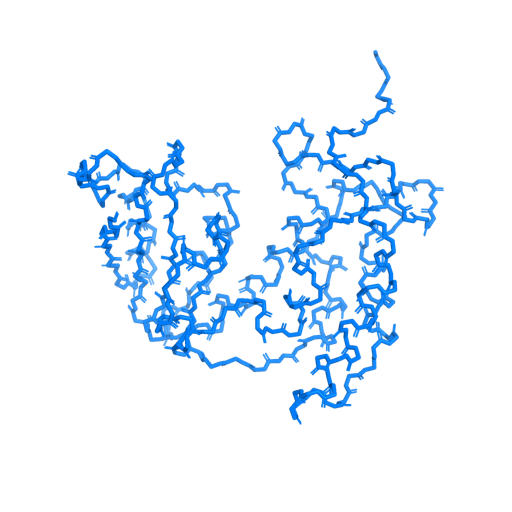ATOM 1360 N N . LYS A 1 176 ? -9.297 64.328 20.939 1.00 20.12 214 LYS A N 1
ATOM 1361 C CA . LYS A 1 176 ? -9.523 62.888 20.730 1.00 19.48 214 LYS A CA 1
ATOM 1362 C C . LYS A 1 176 ? -8.351 62.177 21.400 1.00 17.91 214 LYS A C 1
ATOM 1363 O O . LYS A 1 176 ? -7.239 62.149 20.856 1.00 17.71 214 LYS A O 1
ATOM 1369 N N . ILE A 1 177 ? -8.576 61.663 22.607 1.00 16.95 215 ILE A N 1
ATOM 1370 C CA . ILE A 1 177 ? -7.512 61.010 23.379 1.00 17.00 215 ILE A CA 1
ATOM 1371 C C . ILE A 1 177 ? -6.935 59.844 22.578 1.00 16.48 215 ILE A C 1
ATOM 1372 O O . ILE A 1 177 ? -5.717 59.687 22.481 1.00 16.66 215 ILE A O 1
ATOM 1377 N N . PHE A 1 178 ? -7.822 59.005 22.040 1.00 16.19 216 PHE A N 1
ATOM 1378 C CA . PHE A 1 178 ? -7.433 58.082 20.993 1.00 16.40 216 PHE A CA 1
ATOM 1379 C C . PHE A 1 178 ? -7.918 58.676 19.676 1.00 17.03 216 PHE A C 1
ATOM 1380 O O . PHE A 1 178 ? -9.111 58.931 19.511 1.00 17.65 216 PHE A O 1
ATOM 1388 N N . ASP A 1 179 ? -7.002 58.889 18.739 1.00 17.02 217 ASP A N 1
ATOM 1389 C CA . ASP A 1 179 ? -7.335 59.545 17.491 1.00 18.91 217 ASP A CA 1
ATOM 1390 C C . ASP A 1 179 ? -6.960 58.622 16.341 1.00 19.64 217 ASP A C 1
ATOM 1391 O O . ASP A 1 179 ? -5.798 58.253 16.190 1.00 19.03 217 ASP A O 1
ATOM 1396 N N . LYS A 1 180 ? -7.941 58.244 15.525 1.00 21.02 218 LYS A N 1
ATOM 1397 C CA . LYS A 1 180 ? -7.667 57.387 14.372 1.00 23.64 218 LYS A CA 1
ATOM 1398 C C . LYS A 1 180 ? -6.724 58.027 13.356 1.00 23.87 218 LYS A C 1
ATOM 1399 O O . LYS A 1 180 ? -6.178 57.327 12.513 1.00 25.62 218 LYS A O 1
ATOM 1405 N N . ASP A 1 181 ? -6.521 59.339 13.434 1.00 23.91 219 ASP A N 1
ATOM 1406 C CA . ASP A 1 181 ? -5.604 60.029 12.524 1.00 24.41 219 ASP A CA 1
ATOM 1407 C C . ASP A 1 181 ? -4.157 60.109 13.007 1.00 23.66 219 ASP A C 1
ATOM 1408 O O . ASP A 1 181 ? -3.277 60.500 12.243 1.00 24.70 219 ASP A O 1
ATOM 1413 N N . SER A 1 182 ? -3.905 59.738 14.258 1.00 21.23 220 SER A N 1
ATOM 1414 C CA . SER A 1 182 ? -2.541 59.783 14.795 1.00 19.44 220 SER A CA 1
ATOM 1415 C C . SER A 1 182 ? -1.744 58.607 14.218 1.00 18.83 220 SER A C 1
ATOM 1416 O O . SER A 1 182 ? -2.325 57.672 13.669 1.00 19.28 220 SER A O 1
ATOM 1419 N N . THR A 1 183 ? -0.429 58.631 14.391 1.00 17.95 221 THR A N 1
ATOM 1420 C CA . THR A 1 183 ? 0.414 57.496 14.004 1.00 17.41 221 THR A CA 1
ATOM 1421 C C . THR A 1 183 ? -0.061 56.236 14.733 1.00 15.95 221 THR A C 1
ATOM 1422 O O . THR A 1 183 ? -0.178 55.156 14.131 1.00 16.00 221 THR A O 1
ATOM 1426 N N . PHE A 1 184 ? -0.333 56.375 16.028 1.00 14.37 222 PHE A N 1
ATOM 1427 C CA . PHE A 1 184 ? -0.764 55.223 16.816 1.00 13.37 222 PHE A CA 1
ATOM 1428 C C . PHE A 1 184 ? -2.106 54.668 16.322 1.00 13.77 222 PHE A C 1
ATOM 1429 O O . PHE A 1 184 ? -2.273 53.453 16.141 1.00 14.04 222 PHE A O 1
ATOM 1437 N N . GLY A 1 185 ? -3.068 55.563 16.118 1.00 14.79 223 GLY A N 1
ATOM 1438 C CA . GLY A 1 185 ? -4.399 55.157 15.730 1.00 16.60 223 GLY A CA 1
ATOM 1439 C C . GLY A 1 185 ? -4.559 54.730 14.282 1.00 18.34 223 GLY A C 1
ATOM 1440 O O . GLY A 1 185 ? -5.471 53.961 13.974 1.00 20.06 223 GLY A O 1
ATOM 1441 N N . SER A 1 186 ? -3.689 55.215 13.393 1.00 18.46 224 SER A N 1
ATOM 1442 C CA . SER A 1 186 ? -3.813 54.873 11.972 1.00 19.79 224 SER A CA 1
ATOM 1443 C C . SER A 1 186 ? -2.936 53.695 11.578 1.00 19.05 224 SER A C 1
ATOM 1444 O O . SER A 1 186 ? -3.286 52.932 10.669 1.00 20.44 224 SER A O 1
ATOM 1447 N N . VAL A 1 187 ? -1.794 53.555 12.249 1.00 17.52 225 VAL A N 1
ATOM 1448 C CA . VAL A 1 187 ? -0.836 52.524 11.860 1.00 16.56 225 VAL A CA 1
ATOM 1449 C C . VAL A 1 187 ? -0.560 51.497 12.963 1.00 15.36 225 VAL A C 1
ATOM 1450 O O . VAL A 1 187 ? -0.786 50.302 12.779 1.00 16.41 225 VAL A O 1
ATOM 1454 N N . GLU A 1 188 ? -0.077 51.949 14.107 1.00 14.97 226 GLU A N 1
ATOM 1455 C CA . GLU A 1 188 ? 0.407 50.982 15.110 1.00 13.31 226 GLU A CA 1
ATOM 1456 C C . GLU A 1 188 ? -0.645 50.004 15.637 1.00 14.11 226 GLU A C 1
ATOM 1457 O O . GLU A 1 188 ? -0.396 48.777 15.728 1.00 14.63 226 GLU A O 1
ATOM 1463 N N . VAL A 1 189 ? -1.815 50.537 15.983 1.00 14.62 227 VAL A N 1
ATOM 1464 C CA . VAL A 1 189 ? -2.814 49.720 16.649 1.00 15.71 227 VAL A CA 1
ATOM 1465 C C . VAL A 1 189 ? -3.237 48.569 15.731 1.00 15.66 227 VAL A C 1
ATOM 1466 O O . VAL A 1 189 ? -3.542 47.469 16.213 1.00 16.83 227 VAL A O 1
ATOM 1470 N N . HIS A 1 190 ? -3.228 48.821 14.416 1.00 15.22 228 HIS A N 1
ATOM 1471 C CA . HIS A 1 190 ? -3.671 47.826 13.437 1.00 16.14 228 HIS A CA 1
ATOM 1472 C C . HIS A 1 190 ? -2.602 46.823 13.066 1.00 16.68 228 HIS A C 1
ATOM 1473 O O . HIS A 1 190 ? -2.863 45.896 12.304 1.00 19.03 228 HIS A O 1
ATOM 1480 N N . ASN A 1 191 ? -1.400 46.992 13.616 1.00 15.25 229 ASN A N 1
ATOM 1481 C CA . ASN A 1 191 ? -0.301 46.105 13.267 1.00 16.04 229 ASN A CA 1
ATOM 1482 C C . ASN A 1 191 ? 0.244 45.319 14.431 1.00 16.24 229 ASN A C 1
ATOM 1483 O O . ASN A 1 191 ? 1.255 44.641 14.304 1.00 17.59 229 ASN A O 1
ATOM 1488 N N . LEU A 1 192 ? -0.443 45.399 15.559 1.00 15.96 230 LEU A N 1
ATOM 1489 C CA . LEU A 1 192 ? -0.149 44.527 16.687 1.00 14.89 230 LEU A CA 1
ATOM 1490 C C . LEU A 1 192 ? -0.631 43.129 16.316 1.00 15.89 230 LEU A C 1
ATOM 1491 O O . LEU A 1 192 ? -1.790 42.977 15.911 1.00 17.39 230 LEU A O 1
ATOM 1496 N N . GLN A 1 193 ? 0.235 42.124 16.461 1.00 15.64 231 GLN A N 1
ATOM 1497 C CA . GLN A 1 193 ? -0.057 40.771 15.950 1.00 16.45 231 GLN A CA 1
ATOM 1498 C C . GLN A 1 193 ? -0.610 39.888 17.052 1.00 16.75 231 GLN A C 1
ATOM 1499 O O . GLN A 1 193 ? 0.046 39.707 18.047 1.00 15.14 231 GLN A O 1
ATOM 1505 N N . PRO A 1 194 ? -1.837 39.371 16.889 1.00 17.54 232 PRO A N 1
ATOM 1506 C CA . PRO A 1 194 ? -2.466 38.573 17.937 1.00 17.50 232 PRO A CA 1
ATOM 1507 C C . PRO A 1 194 ? -1.723 37.281 18.239 1.00 17.38 232 PRO A C 1
ATOM 1508 O O . PRO A 1 194 ? -1.908 36.692 19.301 1.00 17.47 232 PRO A O 1
ATOM 1512 N N . GLU A 1 195 ? -0.890 36.830 17.312 1.00 17.37 233 GLU A N 1
ATOM 1513 C CA . GLU A 1 195 ? -0.096 35.620 17.583 1.00 18.14 233 GLU A CA 1
ATOM 1514 C C . GLU A 1 195 ? 0.980 35.880 18.611 1.00 16.85 233 GLU A C 1
ATOM 1515 O O . GLU A 1 195 ? 1.459 34.930 19.243 1.00 17.26 233 GLU A O 1
ATOM 1521 N N . LYS A 1 196 ? 1.368 37.153 18.745 1.00 14.97 234 LYS A N 1
ATOM 1522 C CA . LYS A 1 196 ? 2.462 37.555 19.622 1.00 14.96 234 LYS A CA 1
ATOM 1523 C C . LYS A 1 196 ? 2.055 38.392 20.822 1.00 14.17 234 LYS A C 1
ATOM 1524 O O . LYS A 1 196 ? 2.613 38.242 21.896 1.00 14.24 234 LYS A O 1
ATOM 1530 N N . VAL A 1 197 ? 1.101 39.284 20.622 1.00 13.87 235 VAL A N 1
ATOM 1531 C CA . VAL A 1 197 ? 0.716 40.249 21.642 1.00 13.46 235 VAL A CA 1
ATOM 1532 C C . VAL A 1 197 ? -0.431 39.701 22.485 1.00 13.94 235 VAL A C 1
ATOM 1533 O O . VAL A 1 197 ? -1.479 39.307 21.948 1.00 15.11 235 VAL A O 1
ATOM 1537 N N . GLN A 1 198 ? -0.222 39.706 23.799 1.00 14.56 236 GLN A N 1
ATOM 1538 C CA . GLN A 1 198 ? -1.244 39.313 24.751 1.00 15.94 236 GLN A CA 1
ATOM 1539 C C . GLN A 1 198 ? -2.197 40.475 25.024 1.00 15.02 236 GLN A C 1
ATOM 1540 O O . GLN A 1 198 ? -3.407 40.333 24.917 1.00 14.59 236 GLN A O 1
ATOM 1546 N N . THR A 1 199 ? -1.634 41.636 25.358 1.00 12.98 237 THR A N 1
ATOM 1547 C CA . THR A 1 199 ? -2.421 42.775 25.863 1.00 12.76 237 THR A CA 1
ATOM 1548 C C . THR A 1 199 ? -1.826 44.073 25.372 1.00 13.03 237 THR A C 1
ATOM 1549 O O . THR A 1 199 ? -0.605 44.221 25.340 1.00 13.40 237 THR A O 1
ATOM 1553 N N . LEU A 1 200 ? -2.695 45.002 24.989 1.00 12.48 238 LEU A N 1
ATOM 1554 C CA . LEU A 1 200 ? -2.291 46.403 24.804 1.00 12.74 238 LEU A CA 1
ATOM 1555 C C . LEU A 1 200 ? -2.769 47.131 26.040 1.00 12.53 238 LEU A C 1
ATOM 1556 O O . LEU A 1 200 ? -3.971 47.119 26.340 1.00 13.28 238 LEU A O 1
ATOM 1561 N N . GLU A 1 201 ? -1.837 47.746 26.761 1.00 13.07 239 GLU A N 1
ATOM 1562 C CA . GLU A 1 201 ? -2.180 48.577 27.914 1.00 13.57 239 GLU A CA 1
ATOM 1563 C C . GLU A 1 201 ? -1.934 50.057 27.598 1.00 12.71 239 GLU A C 1
ATOM 1564 O O . GLU A 1 201 ? -0.787 50.449 27.319 1.00 12.78 239 GLU A O 1
ATOM 1570 N N . ALA A 1 202 ? -3.005 50.860 27.653 1.00 13.17 240 ALA A N 1
ATOM 1571 C CA . ALA A 1 202 ? -2.941 52.298 27.427 1.00 12.66 240 ALA A CA 1
ATOM 1572 C C . ALA A 1 202 ? -2.850 52.996 28.772 1.00 13.68 240 ALA A C 1
ATOM 1573 O O . ALA A 1 202 ? -3.661 52.731 29.681 1.00 14.14 240 ALA A O 1
ATOM 1575 N N . TRP A 1 203 ? -1.861 53.865 28.899 1.00 13.48 241 TRP A N 1
ATOM 1576 C CA . TRP A 1 203 ? -1.765 54.739 30.056 1.00 14.26 241 TRP A CA 1
ATOM 1577 C C . TRP A 1 203 ? -2.217 56.122 29.607 1.00 14.25 241 TRP A C 1
ATOM 1578 O O . TRP A 1 203 ? -1.564 56.749 28.759 1.00 13.99 241 TRP A O 1
ATOM 1589 N N . VAL A 1 204 ? -3.350 56.586 30.127 1.00 14.43 242 VAL A N 1
ATOM 1590 C CA . VAL A 1 204 ? -3.867 57.893 29.702 1.00 15.53 242 VAL A CA 1
ATOM 1591 C C . VAL A 1 204 ? -3.361 58.954 30.667 1.00 15.73 242 VAL A C 1
ATOM 1592 O O . VAL A 1 204 ? -3.727 58.957 31.841 1.00 16.04 242 VAL A O 1
ATOM 1596 N N . ILE A 1 205 ? -2.499 59.834 30.162 1.00 17.15 243 ILE A N 1
ATOM 1597 C CA . ILE A 1 205 ? -1.844 60.864 30.982 1.00 19.80 243 ILE A CA 1
ATOM 1598 C C . ILE A 1 205 ? -2.730 62.087 31.160 1.00 21.87 243 ILE A C 1
ATOM 1599 O O . ILE A 1 205 ? -3.098 62.731 30.180 1.00 21.04 243 ILE A O 1
ATOM 1604 N N . HIS A 1 206 ? -3.070 62.389 32.411 1.00 24.50 244 HIS A N 1
ATOM 1605 C CA . HIS A 1 206 ? -3.864 63.577 32.731 1.00 27.91 244 HIS A CA 1
ATOM 1606 C C . HIS A 1 206 ? -3.039 64.858 32.695 1.00 31.42 244 HIS A C 1
ATOM 1607 O O . HIS A 1 206 ? -1.864 64.850 33.049 1.00 31.47 244 HIS A O 1
ATOM 1614 N N . GLY A 1 207 ? -3.679 65.955 32.286 1.00 35.62 245 GLY A N 1
ATOM 1615 C CA . GLY A 1 207 ? -3.033 67.267 32.232 1.00 40.73 245 GLY A CA 1
ATOM 1616 C C . GLY A 1 207 ? -3.165 68.091 33.503 1.00 44.23 245 GLY A C 1
ATOM 1617 O O . GLY A 1 207 ? -2.557 69.162 33.622 1.00 44.89 245 GLY A O 1
ATOM 1618 N N . GLY A 1 208 ? -3.961 67.608 34.453 1.00 46.98 246 GLY A N 1
ATOM 1619 C CA . GLY A 1 208 ? -4.205 68.355 35.690 1.00 50.42 246 GLY A CA 1
ATOM 1620 C C . GLY A 1 208 ? -5.675 68.525 36.042 1.00 52.48 246 GLY A C 1
ATOM 1621 O O . GLY A 1 208 ? -6.547 67.847 35.479 1.00 52.87 246 GLY A O 1
ATOM 1622 N N . ARG A 1 209 ? -5.948 69.447 36.964 1.00 53.97 247 ARG A N 1
ATOM 1623 C CA . ARG A 1 209 ? -7.270 69.555 37.578 1.00 55.72 247 ARG A CA 1
ATOM 1624 C C . ARG A 1 209 ? -7.412 68.464 38.626 1.00 56.83 247 ARG A C 1
ATOM 1625 O O . ARG A 1 209 ? -8.472 67.840 38.757 1.00 57.06 247 ARG A O 1
ATOM 1626 N N . GLU A 1 210 ? -6.326 68.241 39.369 1.00 57.65 248 GLU A N 1
ATOM 1627 C CA . GLU A 1 210 ? -6.237 67.169 40.358 1.00 58.28 248 GLU A CA 1
ATOM 1628 C C . GLU A 1 210 ? -6.437 65.818 39.703 1.00 58.54 248 GLU A C 1
ATOM 1629 O O . GLU A 1 210 ? -5.778 65.491 38.710 1.00 58.99 248 GLU A O 1
ATOM 1630 N N . ASP A 1 211 ? -7.353 65.037 40.264 1.00 58.38 249 ASP A N 1
ATOM 1631 C CA . ASP A 1 211 ? -7.791 63.793 39.651 1.00 57.61 249 ASP A CA 1
ATOM 1632 C C . ASP A 1 211 ? -9.193 63.984 39.112 1.00 56.85 249 ASP A C 1
ATOM 1633 O O . ASP A 1 211 ? -10.174 63.753 39.825 1.00 57.42 249 ASP A O 1
ATOM 1634 N N . SER A 1 212 ? -9.286 64.425 37.858 1.00 55.35 250 SER A N 1
ATOM 1635 C CA . SER A 1 212 ? -10.576 64.642 37.203 1.00 52.69 250 SER A CA 1
ATOM 1636 C C . SER A 1 212 ? -11.261 63.342 36.809 1.00 50.28 250 SER A C 1
ATOM 1637 O O . SER A 1 212 ? -11.053 62.296 37.441 1.00 50.86 250 SER A O 1
ATOM 1638 N N . ARG A 1 213 ? -12.071 63.408 35.753 1.00 47.11 251 ARG A N 1
ATOM 1639 C CA . ARG A 1 213 ? -12.839 62.261 35.276 1.00 42.27 251 ARG A CA 1
ATOM 1640 C C . ARG A 1 213 ? -12.012 61.021 34.971 1.00 38.63 251 ARG A C 1
ATOM 1641 O O . ARG A 1 213 ? -10.791 61.098 34.765 1.00 38.45 251 ARG A O 1
ATOM 1642 N N . ASP A 1 214 ? -12.686 59.873 34.961 1.00 34.19 252 ASP A N 1
ATOM 1643 C CA . ASP A 1 214 ? -12.085 58.625 34.509 1.00 29.80 252 ASP A CA 1
ATOM 1644 C C . ASP A 1 214 ? -12.019 58.631 32.987 1.00 27.47 252 ASP A C 1
ATOM 1645 O O . ASP A 1 214 ? -13.013 58.376 32.293 1.00 26.75 252 ASP A O 1
ATOM 1650 N N . LEU A 1 215 ? -10.836 58.920 32.467 1.00 24.21 253 LEU A N 1
ATOM 1651 C CA . LEU A 1 215 ? -10.678 59.066 31.027 1.00 22.44 253 LEU A CA 1
ATOM 1652 C C . LEU A 1 215 ? -10.682 57.731 30.278 1.00 21.55 253 LEU A C 1
ATOM 1653 O O . LEU A 1 215 ? -10.787 57.700 29.052 1.00 20.05 253 LEU A O 1
ATOM 1658 N N . CYS A 1 216 ? -10.602 56.630 31.023 1.00 21.21 254 CYS A N 1
ATOM 1659 C CA . CYS A 1 216 ? -10.677 55.304 30.423 1.00 22.22 254 CYS A CA 1
ATOM 1660 C C . CYS A 1 216 ? -12.098 54.971 29.966 1.00 22.01 254 CYS A C 1
ATOM 1661 O O . CYS A 1 216 ? -12.318 53.966 29.282 1.00 23.02 254 CYS A O 1
ATOM 1664 N N . GLN A 1 217 ? -13.042 55.847 30.317 1.00 21.62 255 GLN A N 1
ATOM 1665 C CA . GLN A 1 217 ? -14.431 55.727 29.897 1.00 22.34 255 GLN A CA 1
ATOM 1666 C C . GLN A 1 217 ? -14.758 56.654 28.722 1.00 21.41 255 GLN A C 1
ATOM 1667 O O . GLN A 1 217 ? -15.889 56.672 28.218 1.00 22.40 255 GLN A O 1
ATOM 1673 N N . ASP A 1 218 ? -13.767 57.428 28.285 1.00 19.87 256 ASP A N 1
ATOM 1674 C CA . ASP A 1 218 ? -13.951 58.356 27.165 1.00 19.52 256 ASP A CA 1
ATOM 1675 C C . ASP A 1 218 ? -14.432 57.595 25.929 1.00 19.49 256 ASP A C 1
ATOM 1676 O O . ASP A 1 218 ? -13.975 56.477 25.691 1.00 18.89 256 ASP A O 1
ATOM 1681 N N . PRO A 1 219 ? -15.349 58.188 25.135 1.00 19.69 257 PRO A N 1
ATOM 1682 C CA . PRO A 1 219 ? -15.816 57.497 23.932 1.00 19.80 257 PRO A CA 1
ATOM 1683 C C . PRO A 1 219 ? -14.686 57.038 22.997 1.00 19.27 257 PRO A C 1
ATOM 1684 O O . PRO A 1 219 ? -14.816 56.005 22.354 1.00 19.42 257 PRO A O 1
ATOM 1688 N N . THR A 1 220 ? -13.589 57.796 22.911 1.00 18.45 258 THR A N 1
ATOM 1689 C CA . THR A 1 220 ? -12.518 57.383 22.007 1.00 18.32 258 THR A CA 1
ATOM 1690 C C . THR A 1 220 ? -11.746 56.207 22.571 1.00 18.29 258 THR A C 1
ATOM 1691 O O . THR A 1 220 ? -11.190 55.409 21.815 1.00 18.17 258 THR A O 1
ATOM 1695 N N . ILE A 1 221 ? -11.725 56.073 23.893 1.00 17.95 259 ILE A N 1
ATOM 1696 C CA . ILE A 1 221 ? -11.091 54.886 24.487 1.00 17.32 259 ILE A CA 1
ATOM 1697 C C . ILE A 1 221 ? -11.966 53.658 24.237 1.00 18.24 259 ILE A C 1
ATOM 1698 O O . ILE A 1 221 ? -11.463 52.563 24.009 1.00 18.72 259 ILE A O 1
ATOM 1703 N N . LYS A 1 222 ? -13.281 53.851 24.239 1.00 19.03 260 LYS A N 1
ATOM 1704 C CA . LYS A 1 222 ? -14.172 52.748 23.906 1.00 19.94 260 LYS A CA 1
ATOM 1705 C C . LYS A 1 222 ? -13.950 52.310 22.473 1.00 19.81 260 LYS A C 1
ATOM 1706 O O . LYS A 1 222 ? -13.975 51.119 22.166 1.00 19.91 260 LYS A O 1
ATOM 1712 N N . GLU A 1 223 ? -13.679 53.276 21.599 1.00 20.11 261 GLU A N 1
ATOM 1713 C CA . GLU A 1 223 ? -13.372 52.978 20.215 1.00 20.58 261 GLU A CA 1
ATOM 1714 C C . GLU A 1 223 ? -12.073 52.173 20.110 1.00 19.76 261 GLU A C 1
ATOM 1715 O O . GLU A 1 223 ? -12.000 51.186 19.370 1.00 20.05 261 GLU A O 1
ATOM 1721 N N . LEU A 1 224 ? -11.062 52.563 20.885 1.00 18.27 262 LEU A N 1
ATOM 1722 C CA . LEU A 1 224 ? -9.808 51.819 20.897 1.00 17.33 262 LEU A CA 1
ATOM 1723 C C . LEU A 1 224 ? -10.011 50.393 21.414 1.00 18.10 262 LEU A C 1
ATOM 1724 O O . LEU A 1 224 ? -9.502 49.428 20.824 1.00 18.18 262 LEU A O 1
ATOM 1729 N N . GLU A 1 225 ? -10.783 50.267 22.493 1.00 18.67 263 GLU A N 1
ATOM 1730 C CA . GLU A 1 225 ? -11.071 48.991 23.107 1.00 20.69 263 GLU A CA 1
ATOM 1731 C C . GLU A 1 225 ? -11.715 48.061 22.072 1.00 19.90 263 GLU A C 1
ATOM 1732 O O . GLU A 1 225 ? -11.355 46.887 21.987 1.00 20.35 263 GLU A O 1
ATOM 1738 N N . SER A 1 226 ? -12.648 48.602 21.288 1.00 20.11 264 SER A N 1
ATOM 1739 C CA . SER A 1 226 ? -13.313 47.839 20.225 1.00 21.06 264 SER A CA 1
ATOM 1740 C C . SER A 1 226 ? -12.353 47.328 19.149 1.00 20.10 264 SER A C 1
ATOM 1741 O O . SER A 1 226 ? -12.422 46.173 18.729 1.00 20.40 264 SER A O 1
ATOM 1744 N N . ILE A 1 227 ? -11.447 48.191 18.711 1.00 19.12 265 ILE A N 1
ATOM 1745 C CA . ILE A 1 227 ? -10.472 47.823 17.685 1.00 19.49 265 ILE A CA 1
ATOM 1746 C C . ILE A 1 227 ? -9.604 46.680 18.200 1.00 19.05 265 ILE A C 1
ATOM 1747 O O . ILE A 1 227 ? -9.393 45.687 17.513 1.00 19.74 265 ILE A O 1
ATOM 1752 N N . ILE A 1 228 ? -9.122 46.826 19.428 1.00 18.90 266 ILE A N 1
ATOM 1753 C CA . ILE A 1 228 ? -8.215 45.855 20.014 1.00 19.49 266 ILE A CA 1
ATOM 1754 C C . ILE A 1 228 ? -8.936 44.517 20.242 1.00 19.86 266 ILE A C 1
ATOM 1755 O O . ILE A 1 228 ? -8.393 43.446 19.930 1.00 18.90 266 ILE A O 1
ATOM 1760 N N . SER A 1 229 ? -10.153 44.592 20.774 1.00 20.02 267 SER A N 1
ATOM 1761 C CA . SER A 1 229 ? -10.977 43.395 21.006 1.00 22.20 267 SER A CA 1
ATOM 1762 C C . SER A 1 229 ? -11.191 42.603 19.728 1.00 22.15 267 SER A C 1
ATOM 1763 O O . SER A 1 229 ? -11.146 41.366 19.740 1.00 22.71 267 SER A O 1
ATOM 1766 N N . LYS A 1 230 ? -11.417 43.314 18.628 1.00 23.29 268 LYS A N 1
ATOM 1767 C CA . LYS A 1 230 ? -11.652 42.661 17.339 1.00 23.89 268 LYS A CA 1
ATOM 1768 C C . LYS A 1 230 ? -10.388 41.998 16.787 1.00 23.88 268 LYS A C 1
ATOM 1769 O O . LYS A 1 230 ? -10.472 41.115 15.929 1.00 24.01 268 LYS A O 1
ATOM 1775 N N . ARG A 1 231 ? -9.219 42.416 17.285 1.00 23.11 269 ARG A N 1
ATOM 1776 C CA . ARG A 1 231 ? -7.950 41.773 16.925 1.00 23.14 269 ARG A CA 1
ATOM 1777 C C . ARG A 1 231 ? -7.640 40.574 17.858 1.00 22.97 269 ARG A C 1
ATOM 1778 O O . ARG A 1 231 ? -6.587 39.943 17.741 1.00 23.24 269 ARG A O 1
ATOM 1786 N N . ASN A 1 232 ? -8.560 40.244 18.772 1.00 22.25 270 ASN A N 1
ATOM 1787 C CA . ASN A 1 232 ? -8.347 39.163 19.764 1.00 22.18 270 ASN A CA 1
ATOM 1788 C C . ASN A 1 232 ? -7.121 39.382 20.656 1.00 19.89 270 ASN A C 1
ATOM 1789 O O . ASN A 1 232 ? -6.366 38.453 20.999 1.00 20.87 270 ASN A O 1
ATOM 1794 N N . ILE A 1 233 ? -6.960 40.640 21.036 1.00 18.37 271 ILE A N 1
ATOM 1795 C CA . ILE A 1 233 ? -5.931 41.061 21.976 1.00 16.45 271 ILE A CA 1
ATOM 1796 C C . ILE A 1 233 ? -6.661 41.667 23.164 1.00 15.61 271 ILE A C 1
ATOM 1797 O O . ILE A 1 233 ? -7.746 42.251 23.011 1.00 16.73 271 ILE A O 1
ATOM 1802 N N . GLN A 1 234 ? -6.095 41.492 24.351 1.00 15.06 272 GLN A N 1
ATOM 1803 C CA . GLN A 1 234 ? -6.694 42.052 25.565 1.00 14.43 272 GLN A CA 1
ATOM 1804 C C . GLN A 1 234 ? -6.399 43.547 25.625 1.00 14.53 272 GLN A C 1
ATOM 1805 O O . GLN A 1 234 ? -5.383 44.002 25.110 1.00 14.47 272 GLN A O 1
ATOM 1811 N N . PHE A 1 235 ? -7.301 44.292 26.249 1.00 14.96 273 PHE A N 1
ATOM 1812 C CA . PHE A 1 235 ? -7.124 45.736 26.433 1.00 14.79 273 PHE A CA 1
ATOM 1813 C C . PHE A 1 235 ? -7.131 46.088 27.917 1.00 15.76 273 PHE A C 1
ATOM 1814 O O . PHE A 1 235 ? -7.947 45.562 28.688 1.00 17.53 273 PHE A O 1
ATOM 1822 N N . SER A 1 236 ? -6.226 46.983 28.301 1.00 14.61 274 SER A N 1
ATOM 1823 C CA . SER A 1 236 ? -6.170 47.496 29.651 1.00 15.04 274 SER A CA 1
ATOM 1824 C C . SER A 1 236 ? -5.973 48.993 29.526 1.00 14.95 274 SER A C 1
ATOM 1825 O O . SER A 1 236 ? -5.181 49.432 28.696 1.00 14.24 274 SER A O 1
ATOM 1828 N N . CYS A 1 237 ? -6.705 49.758 30.338 1.00 15.13 275 CYS A N 1
ATOM 1829 C CA . CYS A 1 237 ? -6.562 51.206 30.389 1.00 15.20 275 CYS A CA 1
ATOM 1830 C C . CYS A 1 237 ? -6.357 51.625 31.833 1.00 14.96 275 CYS A C 1
ATOM 1831 O O . CYS A 1 237 ? -7.055 51.137 32.733 1.00 15.65 275 CYS A O 1
ATOM 1834 N N . LYS A 1 238 ? -5.412 52.543 32.043 1.00 14.62 276 LYS A N 1
ATOM 1835 C CA . LYS A 1 238 ? -5.150 53.128 33.356 1.00 15.06 276 LYS A CA 1
ATOM 1836 C C . LYS A 1 238 ? -5.031 54.641 33.244 1.00 16.21 276 LYS A C 1
ATOM 1837 O O . LYS A 1 238 ? -4.424 55.133 32.295 1.00 16.03 276 LYS A O 1
ATOM 1843 N N . ASN A 1 239 ? -5.608 55.360 34.217 1.00 17.40 277 ASN A N 1
ATOM 1844 C CA . ASN A 1 239 ? -5.445 56.804 34.317 1.00 18.83 277 ASN A CA 1
ATOM 1845 C C . ASN A 1 239 ? -4.159 57.074 35.033 1.00 20.56 277 ASN A C 1
ATOM 1846 O O . ASN A 1 239 ? -3.871 56.483 36.086 1.00 20.93 277 ASN A O 1
ATOM 1851 N N . ILE A 1 240 ? -3.340 57.922 34.449 1.00 22.07 278 ILE A N 1
ATOM 1852 C CA . ILE A 1 240 ? -2.131 58.286 35.135 1.00 25.92 278 ILE A CA 1
ATOM 1853 C C . ILE A 1 240 ? -2.220 59.778 35.395 1.00 28.11 278 ILE A C 1
ATOM 1854 O O . ILE A 1 240 ? -2.261 60.584 34.474 1.00 25.66 278 ILE A O 1
ATOM 1859 N N . TYR A 1 241 ? -2.362 60.099 36.686 1.00 32.73 279 TYR A N 1
ATOM 1860 C CA . TYR A 1 241 ? -2.717 61.439 37.162 1.00 36.43 279 TYR A CA 1
ATOM 1861 C C . TYR A 1 241 ? -1.492 62.269 37.490 1.00 37.39 279 TYR A C 1
ATOM 1862 O O . TYR A 1 241 ? -1.562 63.505 37.445 1.00 38.69 279 TYR A O 1
#

InterPro domains:
  IPR003193 ADP-ribosyl cyclase (CD38/157) [PF02267] (56-296)
  IPR003193 ADP-ribosyl cyclase (CD38/157) [PTHR10912] (19-298)
  IPR003193 ADP-ribosyl cyclase (CD38/157) [cd04759] (54-296)

Radius of gyration: 18.49 Å; Cα contacts (8 Å, |Δi|>4): 417; chains: 1; bounding box: 46×46×49 Å

GO terms:
  GO:0042110 T cell activation (P, IDA)
  GO:0038023 signaling receptor activity (F, IDA)
  GO:0061809 NAD+ nucleosidase activity, cyclic ADP-ribose generating (F, EXP)
  GO:0005886 plasma membrane (C, EXP)
  GO:0009986 cell surface (C, EXP)
  GO:0005886 plasma membrane (C, TAS)
  GO:0016020 membrane (C, TAS)
  GO:0097190 apoptotic signaling pathway (P, TAS)
  GO:0061809 NAD+ nucleosidase activity, cyclic ADP-ribose generating (F, TAS)
  GO:1901847 nicotinate metabolic process (P, TAS)
  GO:0005886 plasma membrane (C, IDA)
  GO:0070062 extracellular exosome (C, HDA)
  GO:0043066 negative regulation of apoptotic process (P, IMP)
  GO:0045892 negative regulation of DNA-templated transcription (P, IMP)
  GO:0045893 positive regulation of DNA-templated transcription (P, IMP)
  GO:0009410 response to xenobiotic stimulus (P, IMP)
  GO:0030890 positive regulation of B cell proliferation (P, IMP)
  GO:0050853 B cell receptor signaling pathway (P, IMP)

Foldseek 3Di:
DDDDAADAAFWDPPLLVLLLVLLVVLCVPDPVLVPADSVQLSVLLLQQFFQQQFLPGALVSNVSNCVSQDDADDQAAEEADFPDDPQLDPPPVNVVRHDYLCNGSLVVSCPPTDWHYHNPDSDTTRPGFHDCPPGHVRGSNQNSSLNSRLVSLLSHAEEYEYEFELPDPQSQDCSISCNVHNLQNNALVGYAEYEYEYEDPDPPDDDDSCPPPNVVVSCVSCVVNVHHYHYHYDD

Secondary structure (DSSP, 8-state):
------SEE-SPTTHHHHHHHHHHHHHHH-TT-TT--HHHHHHHHHHHHTTS-GGG--GGGGHHHHHHT-----GGGBB---S--S-SSS-HHHHHH-B-GGGSHHHHHHTT------TTSSS---SEE--TTTT-SSSHHHHHHHHHHHHHHHH--EEEEEEEETTSSSSS-TTSHIIIIIGGG--TTTEEEEEEEEE--SSSS-S-GGGSHHHHHHHHHHHHTT-EEEEEEE-

B-factor: mean 21.33, std 9.49, range [6.94, 73.55]

=== Feature glossary ===
The record interleaves many kinds of information about one protein. Here is each kind framed as the question it answers.

Q: What known structures does this most resemble?
A: Structural nearest neighbors (via Foldseek easy-search vs the PDB). Reported per hit: target PDB id, E-value, and alignment TM-score. A TM-score above ~0.5 is the conventional threshold for 'same fold'.

Q: Where is each backbone atom in 3D?
A: The mmCIF table is the protein's shape written out atom by atom. For each backbone N, Cα, C, and carbonyl O, it records an (x, y, z) coordinate triple in Å plus the residue type, chain letter, and residue number.

Q: What are the backbone torsion angles?
A: The φ/ψ torsion pair specifies the backbone conformation at each residue. φ rotates about the N–Cα bond, ψ about the Cα–C bond. Steric clashes forbid most of the (φ, ψ) plane — the allowed regions (α-helix basin, β-sheet basin, left-handed helix) are the Ramachandran-allowed regions.

Q: Which residues are buried vs exposed?
A: Solvent-accessible surface area (SASA) is the area in Å² traced out by the centre of a 1.4 Å probe sphere (a water molecule) rolled over the protein's van der Waals surface (Shrake–Rupley / Lee–Richards construction). Buried residues have near-zero SASA; fully exposed residues can exceed 200 Å². The total SASA scales roughly with the number of surface residues.

Q: How confident is the AlphaFold model at each residue?
A: pLDDT is the predicted lDDT-Cα score: AlphaFold's confidence that the local environment of each residue (all inter-atomic distances within 15 Å) is correctly placed. It is a per-residue number between 0 and 100, with higher meaning more reliable.

Q: What does the local fold look like, residue by residue?
A: 3Di is Foldseek's structural alphabet. Each residue is assigned one of twenty discrete states based on how its Cα sits relative to its spatial (not sequential) neighbors. Aligning 3Di strings finds structural homologs roughly as well as full 3D superposition, but orders of magnitude faster.

Q: How big and how compact is the whole molecule?
A: Radius of gyration (Rg) is the root-mean-square distance of Cα atoms from their centroid — a single number for overall size and compactness. A globular domain of N residues has Rg ≈ 2.2·N^0.38 Å; an extended or disordered chain has a much larger Rg. The Cα contact count is the number of residue pairs whose Cα atoms are within 8 Å and are more than four positions apart in sequence — a standard proxy for tertiary packing density. The bounding box is the smallest axis-aligned box enclosing all Cα atoms.

Q: Which residues are in helices, strands, or loops?
A: DSSP 8-state secondary structure assigns each residue one of H (α-helix), G (3₁₀-helix), I (π-helix), E (extended β-strand), B (isolated β-bridge), T (hydrogen-bonded turn), S (bend), or '-' (coil). The assignment is computed from backbone hydrogen-bond geometry via the Kabsch–Sander algorithm.

Q: How mobile is each atom in the crystal?
A: Crystallographic B-factors measure how much each atom's electron density is smeared out, in Å². They rise in mobile loops and surface residues and fall in the buried interior. In AlphaFold models this column is repurposed to hold pLDDT instead.

Q: What if only a Cα trace is available?
A: P-SEA three-state annotation labels each residue as helix, strand, or coil based purely on the geometry of the Cα trace. It serves as a fallback when the full backbone (and thus DSSP) is unavailable.

Q: What family and function is it annotated with?
A: Database cross-references. InterPro integrates a dozen domain/family signature databases into unified entries with residue-range hits. GO terms attach function/process/location labels with evidence codes. CATH codes position the fold in a four-level structural taxonomy. Organism is the NCBI-taxonomy species name.

Q: Are the domains correctly placed relative to each other?
A: Predicted Aligned Error (PAE) is an AlphaFold confidence matrix: entry (i, j) is the expected error in the position of residue j, in ångströms, when the prediction is superimposed on the true structure at residue i. Low PAE within a block of residues means that block is internally rigid and well-predicted; high PAE between two blocks means their relative placement is uncertain even if each block individually is confident.

Q: What do the diagnostic plots show?
A: Three diagnostic plots accompany the record. The Cα contact map visualizes the tertiary structure as a 2D adjacency matri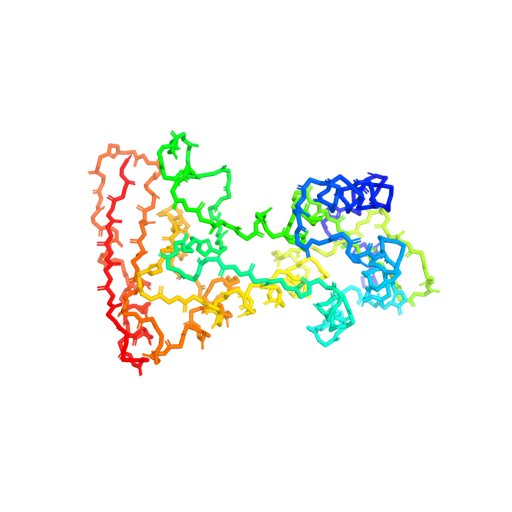x (8 Å cutoff, sequence-local contacts suppressed). The Ramachandran plot shows the distribution of backbone (φ, ψ) torsions, with points in the α and β basins reflecting secondary structure content. The PAE plot shows AlphaFold's inter-residue confidence as a color matrix.

Q: What is the amino-acid chain?
A: Primary structure: the covalent order of the twenty standard amino acids along the backbone. Two proteins with the same sequence will (almost always) fold to the same structure; two with 30% identity often share a fold but not the details.

Q: What do the rendered images show?
A: The six renders are orthographic views along the three Cartesian axes in both directions. Representation (cartoon, sticks, or surface) and color scheme (sequence-rainbow or by-chain) vary across proteins so the training set covers all the common visualization conventions.